Protein AF-A0A087FW79-F1 (afdb_monomer_lite)

Foldseek 3Di:
DPPVPVVVVVVVVVVVVVVVVPPPPDDDDDPPPVVVPPVVVPPPDDDDDDDDDDDDDDDDDDDDDDDDDDDDDDDDDDDDDDDDDPPDDDDPPQPPPPDPPVVLQQAADPLALLVVSVVSLLSSCVVSVLNCQQPDDQDDDDPPDPPPVVVVSNVVSQVSFVVSLVSVLVSYDPVVNVVCVPPRTNNSSNVVSCVPRVVVLVVQLVVLVVVLQPQADEPVDQQLVSLVVNVVSVVSNVSSVDDDDQVVSLLSSLVRDHPVCVVVSVVSVPDPDDDGSVRVSVVSVVVSVVVVVVVVVVVVDDDPDPDDDDDDDDDDDD

Radius of gyration: 40.01 Å; chains: 1; bounding box: 127×72×123 Å

InterPro domains:
  IPR061502 Copia/RE1/RE2-like, N-terminal domain [PF14223] (121-294)

Secondary structure (DSSP, 8-state):
--SSHHHHHHHHHHHHHHHHGGG-------TTTSSSSSSSTTS------------PPPP------PPPP---------PPP----------------S---TTTSPPPB-SSSHHHHHHHHHHHHHHTT-GGGGTSPPPP--TT---HHHHHHHHHHHHHHHHHHHHHHHTB-HHHHHHHTT---HHHHHHHHHHHHHHHHHHHHHHHHHHHHH----TTS-HHHHHHHHHHHHHHHHHTT----HHHHHHHHHHHS-GGGHHHHHHHHH--S---HHHHHHHHHHHHHHHHHHHHHHHT------------------

Organism: Arabis alpina (NCBI:txid50452)

Structure (mmCIF, N/CA/C/O backbone):
data_AF-A0A087FW79-F1
#
_entry.id   AF-A0A087FW79-F1
#
loop_
_atom_site.group_PDB
_atom_site.id
_atom_site.type_symbol
_atom_site.label_atom_id
_atom_site.label_alt_id
_atom_site.label_comp_id
_atom_site.label_asym_id
_atom_site.label_entity_id
_atom_site.label_seq_id
_atom_site.pdbx_PDB_ins_code
_atom_site.Cartn_x
_atom_site.Cartn_y
_atom_site.Cartn_z
_atom_site.occupancy
_atom_site.B_iso_or_equiv
_atom_site.auth_seq_id
_atom_site.auth_comp_id
_atom_site.auth_asym_id
_atom_site.auth_atom_id
_atom_site.pdbx_PDB_model_num
ATOM 1 N N . MET A 1 1 ? -44.478 40.100 4.202 1.00 50.56 1 MET A N 1
ATOM 2 C CA . MET A 1 1 ? -44.894 38.683 4.197 1.00 50.56 1 MET A CA 1
ATOM 3 C C . MET A 1 1 ? -44.243 38.024 2.977 1.00 50.56 1 MET A C 1
ATOM 5 O O . MET A 1 1 ? -44.921 37.375 2.201 1.00 50.56 1 MET A O 1
ATOM 9 N N . ASP A 1 2 ? -42.925 38.220 2.786 1.00 49.94 2 ASP A N 1
ATOM 10 C CA . ASP A 1 2 ? -42.315 38.147 1.437 1.00 49.94 2 ASP A CA 1
ATOM 11 C C . ASP A 1 2 ? -41.018 37.328 1.356 1.00 49.94 2 ASP A C 1
ATOM 13 O O . ASP A 1 2 ? -40.500 37.106 0.270 1.00 49.94 2 ASP A O 1
ATOM 17 N N . ALA A 1 3 ? -40.502 36.802 2.471 1.00 45.53 3 ALA A N 1
ATOM 18 C CA . ALA A 1 3 ? -39.278 35.990 2.455 1.00 45.53 3 ALA A CA 1
ATOM 19 C C . ALA A 1 3 ? -39.534 34.484 2.232 1.00 45.53 3 ALA A C 1
ATOM 21 O O . ALA A 1 3 ? -38.616 33.742 1.898 1.00 45.53 3 ALA A O 1
ATOM 22 N N . GLN A 1 4 ? -40.778 34.015 2.395 1.00 44.38 4 GLN A N 1
ATOM 23 C CA . GLN A 1 4 ? -41.132 32.598 2.225 1.00 44.38 4 GLN A CA 1
ATOM 24 C C . GLN A 1 4 ? -41.556 32.227 0.798 1.00 44.38 4 GLN A C 1
ATOM 26 O O . GLN A 1 4 ? -41.535 31.047 0.463 1.00 44.38 4 GLN A O 1
ATOM 31 N N . ASN A 1 5 ? -41.864 33.201 -0.066 1.00 45.50 5 ASN A N 1
ATOM 32 C CA . ASN A 1 5 ? -42.355 32.922 -1.422 1.00 45.50 5 ASN A CA 1
ATOM 33 C C . ASN A 1 5 ? -41.247 32.869 -2.495 1.00 45.50 5 ASN A C 1
ATOM 35 O O . ASN A 1 5 ? -41.476 32.408 -3.607 1.00 45.50 5 ASN A O 1
ATOM 39 N N . GLN A 1 6 ? -40.022 33.289 -2.163 1.00 46.47 6 GLN A N 1
ATOM 40 C CA . GLN A 1 6 ? -38.873 33.235 -3.080 1.00 46.47 6 GLN A CA 1
ATOM 41 C C . GLN A 1 6 ? -38.120 31.900 -3.036 1.00 46.47 6 GLN A C 1
ATOM 43 O O . GLN A 1 6 ? -37.424 31.551 -3.986 1.00 46.47 6 GLN A O 1
ATOM 48 N N . ASN A 1 7 ? -38.286 31.124 -1.961 1.00 45.28 7 ASN A N 1
ATOM 49 C CA . ASN A 1 7 ? -37.573 29.859 -1.796 1.00 45.28 7 ASN A CA 1
ATOM 50 C C . ASN A 1 7 ? -38.282 28.687 -2.495 1.00 45.28 7 ASN A C 1
ATOM 52 O O . ASN A 1 7 ? -37.622 27.766 -2.954 1.00 45.28 7 ASN A O 1
ATOM 56 N N . VAL A 1 8 ? -39.610 28.743 -2.648 1.00 52.72 8 VAL A N 1
ATOM 57 C CA . VAL A 1 8 ? -40.384 27.700 -3.350 1.00 52.72 8 VAL A CA 1
ATOM 58 C C . VAL A 1 8 ? -40.174 27.790 -4.868 1.00 52.72 8 VAL A C 1
ATOM 60 O O . VAL A 1 8 ? -39.932 26.778 -5.518 1.00 52.72 8 VAL A O 1
ATOM 63 N N . SER A 1 9 ? -40.101 29.008 -5.420 1.00 52.34 9 SER A N 1
ATOM 64 C CA . SER A 1 9 ? -39.842 29.236 -6.852 1.00 52.34 9 SER A CA 1
ATOM 65 C C . SER A 1 9 ? -38.478 28.717 -7.334 1.00 52.34 9 SER A C 1
ATOM 67 O O . SER A 1 9 ? -38.341 28.393 -8.512 1.00 52.34 9 SER A O 1
ATOM 69 N N . ASN A 1 10 ? -37.467 28.643 -6.461 1.00 50.75 10 ASN A N 1
ATOM 70 C CA . ASN A 1 10 ? -36.135 28.147 -6.828 1.00 50.75 10 ASN A CA 1
ATOM 71 C C . ASN A 1 10 ? -36.028 26.617 -6.774 1.00 50.75 10 ASN A C 1
ATOM 73 O O . ASN A 1 10 ? -35.206 26.037 -7.482 1.00 50.75 10 ASN A O 1
ATOM 77 N N . VAL A 1 11 ? -36.859 25.958 -5.964 1.00 53.34 11 VAL A N 1
ATOM 78 C CA . VAL A 1 11 ? -36.855 24.494 -5.840 1.00 53.34 11 VAL A CA 1
ATOM 79 C C . VAL A 1 11 ? -37.571 23.854 -7.034 1.00 53.34 11 VAL A C 1
ATOM 81 O O . VAL A 1 11 ? -37.065 22.876 -7.586 1.00 53.34 11 VAL A O 1
ATOM 84 N N . ASP A 1 12 ? -38.656 24.462 -7.523 1.00 49.12 12 ASP A N 1
ATOM 85 C CA . ASP A 1 12 ? -39.356 23.989 -8.726 1.00 49.12 12 ASP A CA 1
ATOM 86 C C . ASP A 1 12 ? -38.540 24.208 -10.015 1.00 49.12 12 ASP A C 1
ATOM 88 O O . ASP A 1 12 ? -38.535 23.355 -10.907 1.00 49.12 12 ASP A O 1
ATOM 92 N N . ALA A 1 13 ? -37.757 25.292 -10.095 1.00 49.72 13 ALA A N 1
ATOM 93 C CA . ALA A 1 13 ? -36.847 25.535 -11.219 1.00 49.72 13 ALA A CA 1
ATOM 94 C C . ALA A 1 13 ? -35.679 24.525 -11.267 1.00 49.72 13 ALA A C 1
ATOM 96 O O . ALA A 1 13 ? -35.266 24.099 -12.348 1.00 49.72 13 ALA A O 1
ATOM 97 N N . ALA A 1 14 ? -35.174 24.092 -10.106 1.00 46.66 14 ALA A N 1
ATOM 98 C CA . ALA A 1 14 ? -34.117 23.085 -10.020 1.00 46.66 14 ALA A CA 1
ATOM 99 C C . ALA A 1 14 ? -34.626 21.670 -10.356 1.00 46.66 14 ALA A C 1
ATOM 101 O O . ALA A 1 14 ? -33.912 20.893 -10.992 1.00 46.66 14 ALA A O 1
ATOM 102 N N . LEU A 1 15 ? -35.872 21.339 -9.998 1.00 43.53 15 LEU A N 1
ATOM 103 C CA . LEU A 1 15 ? -36.462 20.027 -10.277 1.00 43.53 15 LEU A CA 1
ATOM 104 C C . LEU A 1 15 ? -36.823 19.848 -11.767 1.00 43.53 15 LEU A C 1
ATOM 106 O O . LEU A 1 15 ? -36.659 18.755 -12.318 1.00 43.53 15 LEU A O 1
ATOM 110 N N . ALA A 1 16 ? -37.210 20.931 -12.451 1.00 47.31 16 ALA A N 1
ATOM 111 C CA . ALA A 1 16 ? -37.425 20.935 -13.900 1.00 47.31 16 ALA A CA 1
ATOM 112 C C . ALA A 1 16 ? -36.116 20.746 -14.700 1.00 47.31 16 ALA A C 1
ATOM 114 O O . ALA A 1 16 ? -36.109 20.049 -15.717 1.00 47.31 16 ALA A O 1
ATOM 115 N N . ALA A 1 17 ? -34.989 21.283 -14.214 1.00 45.38 17 ALA A N 1
ATOM 116 C CA . ALA A 1 17 ? -33.677 21.111 -14.848 1.00 45.38 17 ALA A CA 1
ATOM 117 C C . ALA A 1 17 ? -33.131 19.673 -14.722 1.00 45.38 17 ALA A C 1
ATOM 119 O O . ALA A 1 17 ? -32.470 19.177 -15.635 1.00 45.38 17 ALA A O 1
ATOM 120 N N . VAL A 1 18 ? -33.456 18.970 -13.630 1.00 45.72 18 VAL A N 1
ATOM 121 C CA . VAL A 1 18 ? -33.045 17.570 -13.416 1.00 45.72 18 VAL A CA 1
ATOM 122 C C . VAL A 1 18 ? -33.864 16.597 -14.277 1.00 45.72 18 VAL A C 1
ATOM 124 O O . VAL A 1 18 ? -33.306 15.625 -14.784 1.00 45.72 18 VAL A O 1
ATOM 127 N N . SER A 1 19 ? -35.146 16.881 -14.540 1.00 42.84 19 SER A N 1
ATOM 128 C CA . SER A 1 19 ? -35.954 16.070 -15.473 1.00 42.84 19 SER A CA 1
ATOM 129 C C . SER A 1 19 ? -35.572 16.264 -16.945 1.00 42.84 19 SER A C 1
ATOM 131 O O . SER A 1 19 ? -35.690 15.326 -17.730 1.00 42.84 19 SER A O 1
ATOM 133 N N . ALA A 1 20 ? -35.058 17.436 -17.334 1.00 41.00 20 ALA A N 1
ATOM 134 C CA . ALA A 1 20 ? -34.582 17.670 -18.701 1.00 41.00 20 ALA A CA 1
ATOM 135 C C . ALA A 1 20 ? -33.245 16.959 -19.006 1.00 41.00 20 ALA A C 1
ATOM 137 O O . ALA A 1 20 ? -32.984 16.605 -20.155 1.00 41.00 20 ALA A O 1
ATOM 138 N N . ALA A 1 21 ? -32.421 16.686 -17.987 1.00 40.09 21 ALA A N 1
ATOM 139 C CA . ALA A 1 21 ? -31.147 15.976 -18.137 1.00 40.09 21 ALA A CA 1
ATOM 140 C C . ALA A 1 21 ? -31.292 14.441 -18.208 1.00 40.09 21 ALA A C 1
ATOM 142 O O . ALA A 1 21 ? -30.347 13.753 -18.590 1.00 40.09 21 ALA A O 1
ATOM 143 N N . ALA A 1 22 ? -32.466 13.892 -17.875 1.00 37.75 22 ALA A N 1
ATOM 144 C CA . ALA A 1 22 ? -32.702 12.447 -17.831 1.00 37.75 22 ALA A CA 1
ATOM 145 C C . ALA A 1 22 ? -33.106 11.819 -19.184 1.00 37.75 22 ALA A C 1
ATOM 147 O O . ALA A 1 22 ? -33.156 10.597 -19.283 1.00 37.75 22 ALA A O 1
ATOM 148 N N . ASN A 1 23 ? -33.347 12.618 -20.233 1.00 43.47 23 ASN A N 1
ATOM 149 C CA . ASN A 1 23 ? -33.871 12.126 -21.519 1.00 43.47 23 ASN A CA 1
ATOM 150 C C . ASN A 1 23 ? -32.910 12.235 -22.722 1.00 43.47 23 ASN A C 1
ATOM 152 O O . ASN A 1 23 ? -33.340 12.017 -23.852 1.00 43.47 23 ASN A O 1
ATOM 156 N N . VAL A 1 24 ? -31.613 12.508 -22.527 1.00 41.44 24 VAL A N 1
ATOM 157 C CA . VAL A 1 24 ? -30.629 12.588 -23.637 1.00 41.44 24 VAL A CA 1
ATOM 158 C C . VAL A 1 24 ? -29.524 11.534 -23.499 1.00 41.44 24 VAL A C 1
ATOM 160 O O . VAL A 1 24 ? -28.338 11.835 -23.575 1.00 41.44 24 VAL A O 1
ATOM 163 N N . SER A 1 25 ? -29.916 10.272 -23.309 1.00 36.66 25 SER A N 1
ATOM 164 C CA . SER A 1 25 ? -28.976 9.138 -23.329 1.00 36.66 25 SER A CA 1
ATOM 165 C C . SER A 1 25 ? -29.597 7.880 -23.938 1.00 36.66 25 SER A C 1
ATOM 167 O O . SER A 1 25 ? -29.535 6.801 -23.360 1.00 36.66 25 SER A O 1
ATOM 169 N N . THR A 1 26 ? -30.214 7.992 -25.113 1.00 47.03 26 THR A N 1
ATOM 170 C CA . THR A 1 26 ? -30.426 6.826 -25.982 1.00 47.03 26 THR A CA 1
ATOM 171 C C . THR A 1 26 ? -30.032 7.210 -27.398 1.00 47.03 26 THR A C 1
ATOM 173 O O . THR A 1 26 ? -30.695 8.032 -28.012 1.00 47.03 26 THR A O 1
ATOM 176 N N . LEU A 1 27 ? -28.892 6.684 -27.853 1.00 34.81 27 LEU A N 1
ATOM 177 C CA . LEU A 1 27 ? -28.570 6.291 -29.232 1.00 34.81 27 LEU A CA 1
ATOM 178 C C . LEU A 1 27 ? -27.107 5.815 -29.239 1.00 34.81 27 LEU A C 1
ATOM 180 O O . LEU A 1 27 ? -26.167 6.583 -29.428 1.00 34.81 27 LEU A O 1
ATOM 184 N N . ASN A 1 28 ? -26.933 4.523 -28.959 1.00 37.69 28 ASN A N 1
ATOM 185 C CA . ASN A 1 28 ? -25.682 3.796 -29.142 1.00 37.69 28 ASN A CA 1
ATOM 186 C C . ASN A 1 28 ? -25.637 3.321 -30.603 1.00 37.69 28 ASN A C 1
ATOM 188 O O . ASN A 1 28 ? -26.323 2.371 -30.968 1.00 37.69 28 ASN A O 1
ATOM 192 N N . THR A 1 29 ? -24.839 3.976 -31.439 1.00 43.44 29 THR A N 1
ATOM 193 C CA . THR A 1 29 ? -24.441 3.474 -32.763 1.00 43.44 29 THR A CA 1
ATOM 194 C C . THR A 1 29 ? -22.926 3.504 -32.828 1.00 43.44 29 THR A C 1
ATOM 196 O O . THR A 1 29 ? -22.371 4.478 -33.315 1.00 43.44 29 THR A O 1
ATOM 199 N N . ASN A 1 30 ? -22.261 2.492 -32.263 1.00 41.31 30 ASN A N 1
ATOM 200 C CA . ASN A 1 30 ? -20.821 2.252 -32.459 1.00 41.31 30 ASN A CA 1
ATOM 201 C C . ASN A 1 30 ? -20.395 0.777 -32.275 1.00 41.31 30 ASN A C 1
ATOM 203 O O . ASN A 1 30 ? -19.215 0.470 -32.423 1.00 41.31 30 ASN A O 1
ATOM 207 N N . ASP A 1 31 ? -21.322 -0.154 -32.012 1.00 40.31 31 ASP A N 1
ATOM 208 C CA . ASP A 1 31 ? -20.971 -1.556 -31.722 1.00 40.31 31 ASP A CA 1
ATOM 209 C C . ASP A 1 31 ? -20.743 -2.446 -32.965 1.00 40.31 31 ASP A C 1
ATOM 211 O O . ASP A 1 31 ? -20.211 -3.548 -32.829 1.00 40.31 31 ASP A O 1
ATOM 215 N N . ASP A 1 32 ? -21.032 -1.971 -34.183 1.00 37.19 32 ASP A N 1
ATOM 216 C CA . ASP A 1 32 ? -20.880 -2.784 -35.407 1.00 37.19 32 ASP A CA 1
ATOM 217 C C . ASP A 1 32 ? -19.568 -2.562 -36.185 1.00 37.19 32 ASP A C 1
ATOM 219 O O . ASP A 1 32 ? -19.236 -3.353 -37.064 1.00 37.19 32 ASP A O 1
ATOM 223 N N . VAL A 1 33 ? -18.751 -1.558 -35.840 1.00 42.22 33 VAL A N 1
ATOM 224 C CA . VAL A 1 33 ? -17.466 -1.316 -36.540 1.00 42.22 33 VAL A CA 1
ATOM 225 C C . VAL A 1 33 ? -16.298 -2.069 -35.885 1.00 42.22 33 VAL A C 1
ATOM 227 O O . VAL A 1 33 ? -15.352 -2.465 -36.561 1.00 42.22 33 VAL A O 1
ATOM 230 N N . ILE A 1 34 ? -16.377 -2.370 -34.584 1.00 40.31 34 ILE A N 1
ATOM 231 C CA . ILE A 1 34 ? -15.280 -3.034 -33.851 1.00 40.31 34 ILE A CA 1
ATOM 232 C C . ILE A 1 34 ? -15.304 -4.564 -34.013 1.00 40.31 34 ILE A C 1
ATOM 234 O O . ILE A 1 34 ? -14.259 -5.211 -33.944 1.00 40.31 34 ILE A O 1
ATOM 238 N N . ARG A 1 35 ? -16.460 -5.163 -34.330 1.00 39.62 35 ARG A N 1
ATOM 239 C CA . ARG A 1 35 ? -16.555 -6.610 -34.600 1.00 39.62 35 ARG A CA 1
ATOM 240 C C . ARG A 1 35 ? -16.038 -7.035 -35.977 1.00 39.62 35 ARG A C 1
ATOM 242 O O . ARG A 1 35 ? -15.763 -8.217 -36.157 1.00 39.62 35 ARG A O 1
ATOM 249 N N . SER A 1 36 ? -15.834 -6.103 -36.910 1.00 40.09 36 SER A N 1
ATOM 250 C CA . SER A 1 36 ? -15.302 -6.421 -38.245 1.00 40.09 36 SER A CA 1
ATOM 251 C C . SER A 1 36 ? -13.768 -6.478 -38.305 1.00 40.09 36 SER A C 1
ATOM 253 O O . SER A 1 36 ? -13.233 -7.107 -39.210 1.00 40.09 36 SER A O 1
ATOM 255 N N . GLY A 1 37 ? -13.045 -5.853 -37.367 1.00 38.84 37 GLY A N 1
ATOM 256 C CA . GLY A 1 37 ? -11.578 -5.732 -37.436 1.00 38.84 37 GLY A CA 1
ATOM 257 C C . GLY A 1 37 ? -10.783 -6.862 -36.772 1.00 38.84 37 GLY A C 1
ATOM 258 O O . GLY A 1 37 ? -9.592 -7.003 -37.023 1.00 38.84 37 GLY A O 1
ATOM 259 N N . LEU A 1 38 ? -11.415 -7.678 -35.924 1.00 36.72 38 LEU A N 1
ATOM 260 C CA . LEU A 1 38 ? -10.719 -8.726 -35.162 1.00 36.72 38 LEU A CA 1
ATOM 261 C C . LEU A 1 38 ? -10.694 -10.094 -35.860 1.00 36.72 38 LEU A C 1
ATOM 263 O O . LEU A 1 38 ? -9.912 -10.952 -35.462 1.00 36.72 38 LEU A O 1
ATOM 267 N N . ASN A 1 39 ? -11.492 -10.290 -36.916 1.00 35.88 39 ASN A N 1
ATOM 268 C CA . ASN A 1 39 ? -11.542 -11.559 -37.650 1.00 35.88 39 ASN A CA 1
ATOM 269 C C . ASN A 1 39 ? -10.595 -11.633 -38.861 1.00 35.88 39 ASN A C 1
ATOM 271 O O . ASN A 1 39 ? -10.380 -12.731 -39.364 1.00 35.88 39 ASN A O 1
ATOM 275 N N . GLU A 1 40 ? -9.981 -10.529 -39.303 1.00 40.28 40 GLU A N 1
ATOM 276 C CA . GLU A 1 40 ? -9.002 -10.569 -40.409 1.00 40.28 40 GLU A CA 1
ATOM 277 C C . GLU A 1 40 ? -7.550 -10.775 -39.959 1.00 40.28 40 GLU A C 1
ATOM 279 O O . GLU A 1 40 ? -6.699 -11.126 -40.768 1.00 40.28 40 GLU A O 1
ATOM 284 N N . MET A 1 41 ? -7.240 -10.648 -38.666 1.00 35.62 41 MET A N 1
ATOM 285 C CA . MET A 1 41 ? -5.856 -10.761 -38.184 1.00 35.62 41 MET A CA 1
ATOM 286 C C . MET A 1 41 ? -5.463 -12.183 -37.735 1.00 35.62 41 MET A C 1
ATOM 288 O O . MET A 1 41 ? -4.407 -12.366 -37.132 1.00 35.62 41 MET A O 1
ATOM 292 N N . LEU A 1 42 ? -6.309 -13.188 -38.007 1.00 38.25 42 LEU A N 1
ATOM 293 C CA . LEU A 1 42 ? -6.119 -14.578 -37.562 1.00 38.25 42 LEU A CA 1
ATOM 294 C C . LEU A 1 42 ? -5.830 -15.577 -38.703 1.00 38.25 42 LEU A C 1
ATOM 296 O O . LEU A 1 42 ? -5.802 -16.777 -38.446 1.00 38.25 42 LEU A O 1
ATOM 300 N N . VAL A 1 43 ? -5.603 -15.132 -39.947 1.00 39.84 43 VAL A N 1
ATOM 301 C CA . VAL A 1 43 ? -5.452 -16.064 -41.090 1.00 39.84 43 VAL A CA 1
ATOM 302 C C . VAL A 1 43 ? -4.022 -16.208 -41.640 1.00 39.84 43 VAL A C 1
ATOM 304 O O . VAL A 1 43 ? -3.719 -17.261 -42.189 1.00 39.84 43 VAL A O 1
ATOM 307 N N . ASP A 1 44 ? -3.082 -15.291 -41.391 1.00 33.38 44 ASP A N 1
ATOM 308 C CA . ASP A 1 44 ? -1.755 -15.356 -42.040 1.00 33.38 44 ASP A CA 1
ATOM 309 C C . ASP A 1 44 ? -0.583 -15.695 -41.106 1.00 33.38 44 ASP A C 1
ATOM 311 O O . ASP A 1 44 ? 0.367 -14.930 -40.945 1.00 33.38 44 ASP A O 1
ATOM 315 N N . MET A 1 45 ? -0.586 -16.900 -40.531 1.00 35.28 45 MET A N 1
ATOM 316 C CA . MET A 1 45 ? 0.680 -17.506 -40.096 1.00 35.28 45 MET A CA 1
ATOM 317 C C . MET A 1 45 ? 0.672 -19.023 -40.293 1.00 35.28 45 MET A C 1
ATOM 319 O O . MET A 1 45 ? 0.505 -19.819 -39.370 1.00 35.28 45 MET A O 1
ATOM 323 N N . GLN A 1 46 ? 0.831 -19.419 -41.556 1.00 34.50 46 GLN A N 1
ATOM 324 C CA . GLN A 1 46 ? 1.107 -20.792 -41.959 1.00 34.50 46 GLN A CA 1
ATOM 325 C C . GLN A 1 46 ? 2.514 -21.238 -41.537 1.00 34.50 46 GLN A C 1
ATOM 327 O O . GLN A 1 46 ? 3.493 -20.497 -41.603 1.00 34.50 46 GLN A O 1
ATOM 332 N N . PHE A 1 47 ? 2.570 -22.499 -41.112 1.00 38.94 47 PHE A N 1
ATOM 333 C CA . PHE A 1 47 ? 3.733 -23.248 -40.657 1.00 38.94 47 PHE A CA 1
ATOM 334 C C . PHE A 1 47 ? 4.846 -23.327 -41.714 1.00 38.94 47 PHE A C 1
ATOM 336 O O . PHE A 1 47 ? 4.632 -23.835 -42.812 1.00 38.94 47 PHE A O 1
ATOM 343 N N . GLY A 1 48 ? 6.061 -22.926 -41.332 1.00 29.06 48 GLY A N 1
ATOM 344 C CA . GLY A 1 48 ? 7.301 -23.213 -42.053 1.00 29.06 48 GLY A CA 1
ATOM 345 C C . GLY A 1 48 ? 8.276 -23.974 -41.155 1.00 29.06 48 GLY A C 1
ATOM 346 O O . GLY A 1 48 ? 8.903 -23.395 -40.274 1.00 29.06 48 GLY A O 1
ATOM 347 N N . SER A 1 49 ? 8.378 -25.286 -41.356 1.00 41.50 49 SER A N 1
ATOM 348 C CA . SER A 1 49 ? 9.366 -26.167 -40.722 1.00 41.50 49 SER A CA 1
ATOM 349 C C . SER A 1 49 ? 10.758 -25.977 -41.332 1.00 41.50 49 SER A C 1
ATOM 351 O O . SER A 1 49 ? 10.853 -25.886 -42.555 1.00 41.50 49 SER A O 1
ATOM 353 N N . SER A 1 50 ? 11.835 -26.011 -40.527 1.00 29.62 50 SER A N 1
ATOM 354 C CA . SER A 1 50 ? 13.201 -26.398 -40.961 1.00 29.62 50 SER A CA 1
ATOM 355 C C . SER A 1 50 ? 14.218 -26.487 -39.794 1.00 29.62 50 SER A C 1
ATOM 357 O O . SER A 1 50 ? 13.902 -26.028 -38.700 1.00 29.62 50 SER A O 1
ATOM 359 N N . PRO A 1 51 ? 15.379 -27.163 -39.968 1.00 32.88 51 PRO A N 1
ATOM 360 C CA . PRO A 1 51 ? 15.732 -28.354 -39.182 1.00 32.88 51 PRO A CA 1
ATOM 361 C C . PRO A 1 51 ? 16.810 -28.163 -38.097 1.00 32.88 51 PRO A C 1
ATOM 363 O O . PRO A 1 51 ? 17.555 -27.187 -38.066 1.00 32.88 51 PRO A O 1
ATOM 366 N N . SER A 1 52 ? 16.910 -29.172 -37.225 1.00 32.34 52 SER A N 1
ATOM 367 C CA . SER A 1 52 ? 17.916 -29.330 -36.171 1.00 32.34 52 SER A CA 1
ATOM 368 C C . SER A 1 52 ? 19.328 -29.574 -36.719 1.00 32.34 52 SER A C 1
ATOM 370 O O . SER A 1 52 ? 19.529 -30.456 -37.551 1.00 32.34 52 SER A O 1
ATOM 372 N N . VAL A 1 53 ? 20.322 -28.877 -36.160 1.00 27.47 53 VAL A N 1
ATOM 373 C CA . VAL A 1 53 ? 21.742 -29.251 -36.251 1.00 27.47 53 VAL A CA 1
ATOM 374 C C . VAL A 1 53 ? 22.260 -29.492 -34.836 1.00 27.47 53 VAL A C 1
ATOM 376 O O . VAL A 1 53 ? 22.223 -28.605 -33.987 1.00 27.47 53 VAL A O 1
ATOM 379 N N . VAL A 1 54 ? 22.714 -30.719 -34.583 1.00 31.30 54 VAL A N 1
ATOM 380 C CA . VAL A 1 54 ? 23.350 -31.150 -33.334 1.00 31.30 54 VAL A CA 1
ATOM 381 C C . VAL A 1 54 ? 24.862 -31.036 -33.519 1.00 31.30 54 VAL A C 1
ATOM 383 O O . VAL A 1 54 ? 25.405 -31.633 -34.445 1.00 31.30 54 VAL A O 1
ATOM 386 N N . VAL A 1 55 ? 25.551 -30.304 -32.641 1.00 27.30 55 VAL A N 1
ATOM 387 C CA . VAL A 1 55 ? 27.020 -30.319 -32.554 1.00 27.30 55 VAL A CA 1
ATOM 388 C C . VAL A 1 55 ? 27.414 -30.869 -31.187 1.00 27.30 55 VAL A C 1
ATOM 390 O O . VAL A 1 55 ? 27.039 -30.325 -30.150 1.00 27.30 55 VAL A O 1
ATOM 393 N N . ALA A 1 56 ? 28.137 -31.988 -31.207 1.00 27.19 56 ALA A N 1
ATOM 394 C CA . ALA A 1 56 ? 28.655 -32.681 -30.037 1.00 27.19 56 ALA A CA 1
ATOM 395 C C . ALA A 1 56 ? 29.916 -31.994 -29.484 1.00 27.19 56 ALA A C 1
ATOM 397 O O . ALA A 1 56 ? 30.776 -31.540 -30.238 1.00 27.19 56 ALA A O 1
ATOM 398 N N . ILE A 1 57 ? 30.035 -31.971 -28.157 1.00 29.55 57 ILE A N 1
ATOM 399 C CA . ILE A 1 57 ? 31.191 -31.471 -27.402 1.00 29.55 57 ILE A CA 1
ATOM 400 C C . ILE A 1 57 ? 32.022 -32.684 -26.954 1.00 29.55 57 ILE A C 1
ATOM 402 O O . ILE A 1 57 ? 31.436 -33.591 -26.358 1.00 29.55 57 ILE A O 1
ATOM 406 N N . PRO A 1 58 ? 33.356 -32.718 -27.131 1.00 30.17 58 PRO A N 1
ATOM 407 C CA . PRO A 1 58 ? 34.199 -33.636 -26.382 1.00 30.17 58 PRO A CA 1
ATOM 408 C C . PRO A 1 58 ? 34.855 -32.930 -25.188 1.00 30.17 58 PRO A C 1
ATOM 410 O O . PRO A 1 58 ? 35.525 -31.906 -25.310 1.00 30.17 58 PRO A O 1
ATOM 413 N N . THR A 1 59 ? 34.650 -33.515 -24.013 1.00 38.19 59 THR A N 1
ATOM 414 C CA . THR A 1 59 ? 35.287 -33.176 -22.739 1.00 38.19 59 THR A CA 1
ATOM 415 C C . THR A 1 59 ? 36.703 -33.762 -22.693 1.00 38.19 59 THR A C 1
ATOM 417 O O . THR A 1 59 ? 36.898 -34.925 -23.043 1.00 38.19 59 THR A O 1
ATOM 420 N N . SER A 1 60 ? 37.703 -33.008 -22.232 1.00 32.84 60 SER A N 1
ATOM 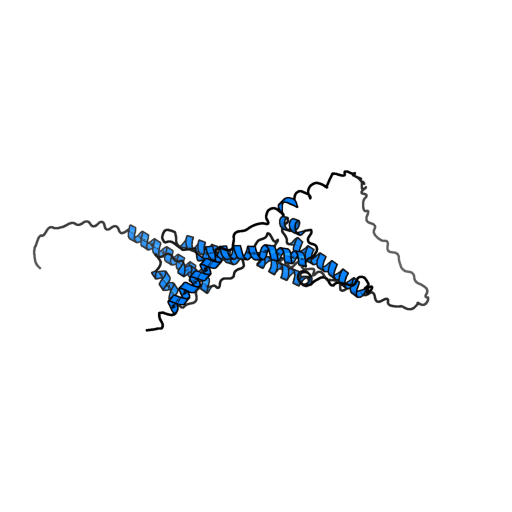421 C CA . SER A 1 60 ? 39.001 -33.555 -21.804 1.00 32.84 60 SER A CA 1
ATOM 422 C C . SER A 1 60 ? 39.652 -32.665 -20.746 1.00 32.84 60 SER A C 1
ATOM 424 O O . SER A 1 60 ? 39.498 -31.447 -20.763 1.00 32.84 60 SER A O 1
ATOM 426 N N . GLY A 1 61 ? 40.277 -33.330 -19.771 1.00 32.19 61 GLY A N 1
ATOM 427 C CA . GLY A 1 61 ? 40.550 -32.847 -18.419 1.00 32.19 61 GLY A CA 1
ATOM 428 C C . GLY A 1 61 ? 41.654 -31.801 -18.257 1.00 32.19 61 GLY A C 1
ATOM 429 O O . GLY A 1 61 ? 42.521 -31.617 -19.105 1.00 32.19 61 GLY A O 1
ATOM 430 N N . VAL A 1 62 ? 41.610 -31.139 -17.100 1.00 30.89 62 VAL A N 1
ATOM 431 C CA . VAL A 1 62 ? 42.580 -30.137 -16.653 1.00 30.89 62 VAL A CA 1
ATOM 432 C C . VAL A 1 62 ? 43.626 -30.810 -15.763 1.00 30.89 62 VAL A C 1
ATOM 434 O O . VAL A 1 62 ? 43.324 -31.233 -14.649 1.00 30.89 62 VAL A O 1
ATOM 437 N N . THR A 1 63 ? 44.866 -30.883 -16.243 1.00 31.44 63 THR A N 1
ATOM 438 C CA . THR A 1 63 ? 46.066 -31.130 -15.427 1.00 31.44 63 THR A CA 1
ATOM 439 C C . THR A 1 63 ? 46.671 -29.799 -14.982 1.00 31.44 63 THR A C 1
ATOM 441 O O . THR A 1 63 ? 46.935 -28.922 -15.801 1.00 31.44 63 THR A O 1
ATOM 444 N N . MET A 1 64 ? 46.893 -29.663 -13.674 1.00 30.55 64 MET A N 1
ATOM 445 C CA . MET A 1 64 ? 47.534 -28.517 -13.022 1.00 30.55 64 MET A CA 1
ATOM 446 C C . MET A 1 64 ? 49.029 -28.458 -13.374 1.00 30.55 64 MET A C 1
ATOM 448 O O . MET A 1 64 ? 49.750 -29.420 -13.120 1.00 30.55 64 MET A O 1
ATOM 452 N N . TYR A 1 65 ? 49.505 -27.327 -13.902 1.00 30.02 65 TYR A N 1
ATOM 453 C CA . TYR A 1 65 ? 50.935 -27.039 -14.063 1.00 30.02 65 TYR A CA 1
ATOM 454 C C . TYR A 1 65 ? 51.374 -25.974 -13.049 1.00 30.02 65 TYR A C 1
ATOM 456 O O . TYR A 1 65 ? 50.797 -24.890 -12.987 1.00 30.02 65 TYR A O 1
ATOM 464 N N . ALA A 1 66 ? 52.404 -26.291 -12.261 1.00 31.69 66 ALA A N 1
ATOM 465 C CA . ALA A 1 66 ? 53.146 -25.338 -11.438 1.00 31.69 66 ALA A CA 1
ATOM 466 C C . ALA A 1 66 ? 54.201 -24.598 -12.294 1.00 31.69 66 ALA A C 1
ATOM 468 O O . ALA A 1 66 ? 54.730 -25.194 -13.237 1.00 31.69 66 ALA A O 1
ATOM 469 N N . PRO A 1 67 ? 54.542 -23.331 -11.991 1.00 35.59 67 PRO A N 1
ATOM 470 C CA . PRO A 1 67 ? 55.545 -22.587 -12.752 1.00 35.59 67 PRO A CA 1
ATOM 471 C C . PRO A 1 67 ? 56.974 -22.883 -12.251 1.00 35.59 67 PRO A C 1
ATOM 473 O O . PRO A 1 67 ? 57.160 -23.079 -11.047 1.00 35.59 67 PRO A O 1
ATOM 476 N N . PRO A 1 68 ? 58.007 -22.872 -13.117 1.00 34.94 68 PRO A N 1
ATOM 477 C CA . PRO A 1 68 ? 59.390 -22.954 -12.666 1.00 34.94 68 PRO A CA 1
ATOM 478 C C . PRO A 1 68 ? 59.970 -21.562 -12.366 1.00 34.94 68 PRO A C 1
ATOM 480 O O . PRO A 1 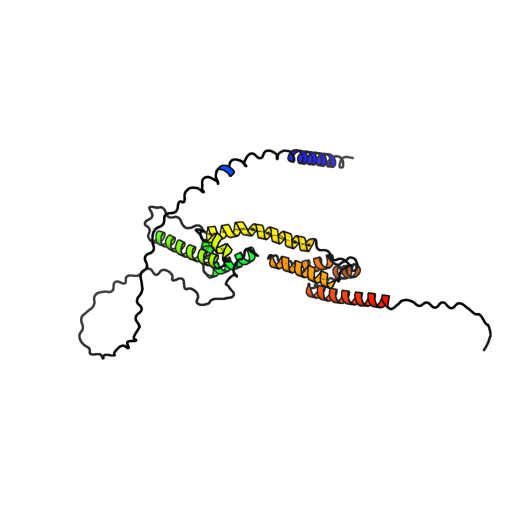68 ? 59.817 -20.619 -13.142 1.00 34.94 68 PRO A O 1
ATOM 483 N N . SER A 1 69 ? 60.690 -21.462 -11.249 1.00 33.16 69 SER A N 1
ATOM 484 C CA . SER A 1 69 ? 61.584 -20.349 -10.915 1.00 33.16 69 SER A CA 1
ATOM 485 C C . SER A 1 69 ? 62.876 -20.440 -11.731 1.00 33.16 69 SER A C 1
ATOM 487 O O . SER A 1 69 ? 63.516 -21.491 -11.732 1.00 33.16 69 SER A O 1
ATOM 489 N N . VAL A 1 70 ? 63.312 -19.342 -12.358 1.00 31.00 70 VAL A N 1
ATOM 490 C CA . VAL A 1 70 ? 64.674 -19.210 -12.910 1.00 31.00 70 VAL A CA 1
ATOM 491 C C . VAL A 1 70 ? 65.268 -17.856 -12.520 1.00 31.00 70 VAL A C 1
ATOM 493 O O . VAL A 1 70 ? 64.595 -16.828 -12.542 1.00 31.00 70 VAL A O 1
ATOM 496 N N . ALA A 1 71 ? 66.532 -17.915 -12.101 1.00 29.66 71 ALA A N 1
ATOM 497 C CA . ALA A 1 71 ? 67.324 -16.860 -11.489 1.00 29.66 71 ALA A CA 1
ATOM 498 C C . ALA A 1 71 ? 67.840 -15.787 -12.468 1.00 29.66 71 ALA A C 1
ATOM 500 O O . ALA A 1 71 ? 67.940 -15.982 -13.677 1.00 29.66 71 ALA A O 1
ATOM 501 N N . VAL A 1 72 ? 68.188 -14.650 -11.867 1.00 30.55 72 VAL A N 1
ATOM 502 C CA . VAL A 1 72 ? 68.639 -13.376 -12.442 1.00 30.55 72 VAL A CA 1
ATOM 503 C C . VAL A 1 72 ? 70.092 -13.439 -12.928 1.00 30.55 72 VAL A C 1
ATOM 505 O O . VAL A 1 72 ? 70.946 -13.903 -12.182 1.00 30.55 72 VAL A O 1
ATOM 508 N N . HIS A 1 73 ? 70.397 -12.841 -14.085 1.00 30.38 73 HIS A N 1
ATOM 509 C CA . HIS A 1 73 ? 71.717 -12.270 -14.388 1.00 30.38 73 HIS A CA 1
ATOM 510 C C . HIS A 1 73 ? 71.565 -10.988 -15.225 1.00 30.38 73 HIS A C 1
ATOM 512 O O . HIS A 1 73 ? 70.792 -10.934 -16.178 1.00 30.38 73 HIS A O 1
ATOM 518 N N . ALA A 1 74 ? 72.287 -9.942 -14.820 1.00 31.27 74 ALA A N 1
ATOM 519 C CA . ALA A 1 74 ? 72.273 -8.596 -15.388 1.00 31.27 74 ALA A CA 1
ATOM 520 C C . ALA A 1 74 ? 73.276 -8.436 -16.545 1.00 31.27 74 ALA A C 1
ATOM 522 O O . ALA A 1 74 ? 74.362 -9.006 -16.476 1.00 31.27 74 ALA A O 1
ATOM 523 N N . THR A 1 75 ? 72.975 -7.590 -17.542 1.00 29.70 75 THR A N 1
ATOM 524 C CA . THR A 1 75 ? 73.733 -6.354 -17.872 1.00 29.70 75 THR A CA 1
ATOM 525 C C . THR A 1 75 ? 73.292 -5.694 -19.191 1.00 29.70 75 THR A C 1
ATOM 527 O O . THR A 1 75 ? 72.951 -6.354 -20.165 1.00 29.70 75 THR A O 1
ATOM 530 N N . SER A 1 76 ? 73.452 -4.366 -19.191 1.00 29.88 76 SER A N 1
ATOM 531 C CA . SER A 1 76 ? 73.643 -3.431 -20.312 1.00 29.88 76 SER A CA 1
ATOM 532 C C . SER A 1 76 ? 72.458 -2.563 -20.753 1.00 29.88 76 SER A C 1
ATOM 534 O O . SER A 1 76 ? 71.339 -3.013 -20.973 1.00 29.88 76 SER A O 1
ATOM 536 N N . ALA A 1 77 ? 72.763 -1.268 -20.831 1.00 32.34 77 ALA A N 1
ATOM 537 C CA . ALA A 1 77 ? 71.873 -0.120 -20.902 1.00 32.34 77 ALA A CA 1
ATOM 538 C C . ALA A 1 77 ? 71.772 0.446 -22.326 1.00 32.34 77 ALA A C 1
ATOM 540 O O . ALA A 1 77 ? 72.781 0.509 -23.021 1.00 32.34 77 ALA A O 1
ATOM 541 N N . MET A 1 78 ? 70.594 0.958 -22.708 1.00 32.81 78 MET A N 1
ATOM 542 C CA . MET A 1 78 ? 70.424 2.029 -23.704 1.00 32.81 78 MET A CA 1
ATOM 543 C C . MET A 1 78 ? 69.080 2.768 -23.488 1.00 32.81 78 MET A C 1
ATOM 545 O O . MET A 1 78 ? 68.151 2.238 -22.888 1.00 32.81 78 MET A O 1
ATOM 549 N N . VAL A 1 79 ? 69.056 4.033 -23.909 1.00 37.78 79 VAL A N 1
ATOM 550 C CA . VAL A 1 79 ? 68.281 5.215 -23.446 1.00 37.78 79 VAL A CA 1
ATOM 551 C C . VAL A 1 79 ? 66.837 5.283 -24.032 1.00 37.78 79 VAL A C 1
ATOM 553 O O . VAL A 1 79 ? 66.620 4.697 -25.091 1.00 37.78 79 VAL A O 1
ATOM 556 N N . PRO A 1 80 ? 65.835 5.957 -23.401 1.00 39.47 80 PRO A N 1
ATOM 557 C CA . PRO A 1 80 ? 64.405 5.767 -23.707 1.00 39.47 80 PRO A CA 1
ATOM 558 C C . PRO A 1 80 ? 63.836 6.771 -24.731 1.00 39.47 80 PRO A C 1
ATOM 560 O O . PRO A 1 80 ? 64.363 7.880 -24.838 1.00 39.47 80 PRO A O 1
ATOM 563 N N . PRO A 1 81 ? 62.698 6.477 -25.399 1.00 37.16 81 PRO A N 1
ATOM 564 C CA . PRO A 1 81 ? 61.861 7.506 -25.997 1.00 37.16 81 PRO A CA 1
ATOM 565 C C . PRO A 1 81 ? 60.665 7.878 -25.101 1.00 37.16 81 PRO A C 1
ATOM 567 O O . PRO A 1 81 ? 60.050 7.058 -24.423 1.00 37.16 81 PRO A O 1
ATOM 570 N N . THR A 1 82 ? 60.384 9.174 -25.133 1.00 34.53 82 THR A N 1
ATOM 571 C CA . THR A 1 82 ? 59.374 9.984 -24.451 1.00 34.53 82 THR A CA 1
ATOM 572 C C . THR A 1 82 ? 57.984 9.355 -24.297 1.00 34.53 82 THR A C 1
ATOM 574 O O . THR A 1 82 ? 57.358 8.922 -25.260 1.00 34.53 82 THR A O 1
ATOM 577 N N . VAL A 1 83 ? 57.461 9.424 -23.069 1.00 38.12 83 VAL A N 1
ATOM 578 C CA . VAL A 1 83 ? 56.069 9.130 -22.706 1.00 38.12 83 VAL A CA 1
ATOM 579 C C . VAL A 1 83 ? 55.153 10.225 -23.268 1.00 38.12 83 VAL A C 1
ATOM 581 O O . VAL A 1 83 ? 55.247 11.377 -22.850 1.00 38.12 83 VAL A O 1
ATOM 584 N N . GLN A 1 84 ? 54.233 9.876 -24.170 1.00 34.47 84 GLN A N 1
ATOM 585 C CA . GLN A 1 84 ? 52.986 10.628 -24.338 1.00 34.47 84 GLN A CA 1
ATOM 586 C C . GLN A 1 84 ? 51.870 9.846 -23.649 1.00 34.47 84 GLN A C 1
ATOM 588 O O . GLN A 1 84 ? 51.455 8.780 -24.100 1.00 34.47 84 GLN A O 1
ATOM 593 N N . SER A 1 85 ? 51.418 10.365 -22.513 1.00 36.03 85 SER A N 1
ATOM 594 C CA . SER A 1 85 ? 50.296 9.839 -21.747 1.00 36.03 85 SER A CA 1
ATOM 595 C C . SER A 1 85 ? 49.009 10.030 -22.553 1.00 36.03 85 SER A C 1
ATOM 597 O O . SER A 1 85 ? 48.454 11.125 -22.611 1.00 36.03 85 SER A O 1
ATOM 599 N N . VAL A 1 86 ? 48.519 8.960 -23.177 1.00 34.53 86 VAL A N 1
ATOM 600 C CA . VAL A 1 86 ? 47.141 8.910 -23.675 1.00 34.53 86 VAL A CA 1
ATOM 601 C C . VAL A 1 86 ? 46.233 8.835 -22.452 1.00 34.53 86 VAL A C 1
ATOM 603 O O . VAL A 1 86 ? 46.178 7.817 -21.766 1.00 34.53 86 VAL A O 1
ATOM 606 N N . VAL A 1 87 ? 45.549 9.935 -22.141 1.00 38.59 87 VAL A N 1
ATOM 607 C CA . VAL A 1 87 ? 44.530 9.958 -21.089 1.00 38.59 87 VAL A CA 1
ATOM 608 C C . VAL A 1 87 ? 43.272 9.307 -21.662 1.00 38.59 87 VAL A C 1
ATOM 610 O O . VAL A 1 87 ? 42.506 9.937 -22.387 1.00 38.59 87 VAL A O 1
ATOM 613 N N . THR A 1 88 ? 43.073 8.022 -21.380 1.00 34.16 88 THR A N 1
ATOM 614 C CA . THR A 1 88 ? 41.794 7.340 -21.619 1.00 34.16 88 THR A CA 1
ATOM 615 C C . THR A 1 88 ? 40.688 8.031 -20.817 1.00 34.16 88 THR A C 1
ATOM 617 O O . THR A 1 88 ? 40.870 8.220 -19.611 1.00 34.16 88 THR A O 1
ATOM 620 N N . PRO A 1 89 ? 39.539 8.394 -21.422 1.00 38.22 89 PRO A N 1
ATOM 621 C CA . PRO A 1 89 ? 38.407 8.903 -20.662 1.00 38.22 89 PRO A CA 1
ATOM 622 C C . PRO A 1 89 ? 37.890 7.794 -19.739 1.00 38.22 89 PRO A C 1
ATOM 624 O O . PRO A 1 89 ? 37.410 6.757 -20.196 1.00 38.22 89 PRO A O 1
ATOM 627 N N . SER A 1 90 ? 38.020 7.998 -18.429 1.00 41.31 90 SER A N 1
ATOM 628 C CA . SER A 1 90 ? 37.413 7.135 -17.425 1.00 41.31 90 SER A CA 1
ATOM 629 C C . SER A 1 90 ? 35.914 7.415 -17.378 1.00 41.31 90 SER A C 1
ATOM 631 O O . SER A 1 90 ? 35.462 8.484 -16.967 1.00 41.31 90 SER A O 1
ATOM 633 N N . TYR A 1 91 ? 35.120 6.443 -17.813 1.00 41.31 91 TYR A N 1
ATOM 634 C CA . TYR A 1 91 ? 33.700 6.428 -17.491 1.00 41.31 91 TYR A CA 1
ATOM 635 C C . TYR A 1 91 ? 33.555 6.177 -15.985 1.00 41.31 91 TYR A C 1
ATOM 637 O O . TYR A 1 91 ? 34.305 5.360 -15.440 1.00 41.31 91 TYR A O 1
ATOM 645 N N . PRO A 1 92 ? 32.636 6.861 -15.283 1.00 41.38 92 PRO A N 1
ATOM 646 C CA . PRO A 1 92 ? 32.395 6.576 -13.880 1.00 41.38 92 PRO A CA 1
ATOM 647 C C . PRO A 1 92 ? 31.911 5.130 -13.753 1.00 41.38 92 PRO A C 1
ATOM 649 O O . PRO A 1 92 ? 30.813 4.784 -14.185 1.00 41.38 92 PRO A O 1
ATOM 652 N N . THR A 1 93 ? 32.750 4.274 -13.172 1.00 46.16 93 THR A N 1
ATOM 653 C CA . THR A 1 93 ? 32.365 2.920 -12.788 1.00 46.16 93 THR A CA 1
ATOM 654 C C . THR A 1 93 ? 31.243 3.027 -11.767 1.00 46.16 93 THR A C 1
ATOM 656 O O . THR A 1 93 ? 31.456 3.525 -10.659 1.00 46.16 93 THR A O 1
ATOM 659 N N . VAL A 1 94 ? 30.052 2.549 -12.126 1.00 47.41 94 VAL A N 1
ATOM 660 C CA . VAL A 1 94 ? 28.982 2.304 -11.159 1.00 47.41 94 VAL A CA 1
ATOM 661 C C . VAL A 1 94 ? 29.481 1.199 -10.235 1.00 47.41 94 VAL A C 1
ATOM 663 O O . VAL A 1 94 ? 29.500 0.022 -10.590 1.00 47.41 94 VAL A O 1
ATOM 666 N N . GLN A 1 95 ? 29.968 1.596 -9.063 1.00 43.31 95 GLN A N 1
ATOM 667 C CA . GLN A 1 95 ? 30.266 0.674 -7.979 1.00 43.31 95 GLN A CA 1
ATOM 668 C C . GLN A 1 95 ? 28.934 0.074 -7.537 1.00 43.31 95 GLN A C 1
ATOM 670 O O . GLN A 1 95 ? 28.108 0.771 -6.951 1.00 43.31 95 GLN A O 1
ATOM 675 N N . ILE A 1 96 ? 28.710 -1.203 -7.844 1.00 41.06 96 ILE A N 1
ATOM 676 C CA . ILE A 1 96 ? 27.628 -1.967 -7.227 1.00 41.06 96 ILE A CA 1
ATOM 677 C C . ILE A 1 96 ? 27.999 -2.066 -5.744 1.00 41.06 96 ILE A C 1
ATOM 679 O O . ILE A 1 96 ? 29.050 -2.637 -5.438 1.00 41.06 96 ILE A O 1
ATOM 683 N N . PRO A 1 97 ? 27.208 -1.513 -4.808 1.00 40.78 97 PRO A N 1
ATOM 684 C CA . PRO A 1 97 ? 27.498 -1.677 -3.396 1.00 40.78 97 PRO A CA 1
ATOM 685 C C . PRO A 1 97 ? 27.425 -3.170 -3.060 1.00 40.78 97 PRO A C 1
ATOM 687 O O . PRO A 1 97 ? 26.353 -3.776 -3.093 1.00 40.78 97 PRO A O 1
ATOM 690 N N . SER A 1 98 ? 28.576 -3.772 -2.755 1.00 47.91 98 SER A N 1
ATOM 691 C CA . SER A 1 98 ? 28.671 -5.110 -2.170 1.00 47.91 98 SER A CA 1
ATOM 692 C C . SER A 1 98 ? 28.085 -5.069 -0.764 1.00 47.91 98 SER A C 1
ATOM 694 O O . SER A 1 98 ? 28.776 -4.869 0.229 1.00 47.91 98 SER A O 1
ATOM 696 N N . GLY A 1 99 ? 26.767 -5.202 -0.709 1.00 45.53 99 GLY A N 1
ATOM 697 C CA . GLY A 1 99 ? 25.979 -5.209 0.506 1.00 45.53 99 GLY A CA 1
ATOM 698 C C . GLY A 1 99 ? 24.516 -5.349 0.130 1.00 45.53 99 GLY A C 1
ATOM 699 O O . GLY A 1 99 ? 23.800 -4.354 0.055 1.00 45.53 99 GLY A O 1
ATOM 700 N N . TYR A 1 100 ? 24.071 -6.584 -0.119 1.00 47.00 100 TYR A N 1
ATOM 701 C CA . TYR A 1 100 ? 22.650 -6.918 -0.172 1.00 47.00 100 TYR A CA 1
ATOM 702 C C . TYR A 1 100 ? 22.021 -6.538 1.172 1.00 47.00 100 TYR A C 1
ATOM 704 O O . TYR A 1 100 ? 21.983 -7.324 2.115 1.00 47.00 100 TYR A O 1
ATOM 712 N N . SER A 1 101 ? 21.534 -5.306 1.275 1.00 48.19 101 SER A N 1
ATOM 713 C CA . SER A 1 101 ? 20.646 -4.906 2.354 1.00 48.19 101 SER A CA 1
ATOM 714 C C . SER A 1 101 ? 19.314 -5.595 2.097 1.00 48.19 101 SER A C 1
ATOM 716 O O . SER A 1 101 ? 18.443 -5.052 1.422 1.00 48.19 101 SER A O 1
ATOM 718 N N . ALA A 1 102 ? 19.161 -6.814 2.615 1.00 52.16 102 ALA A N 1
ATOM 719 C CA . ALA A 1 102 ? 17.930 -7.598 2.516 1.00 52.16 102 ALA A CA 1
ATOM 720 C C . ALA A 1 102 ? 16.687 -6.820 3.004 1.00 52.16 102 ALA A C 1
ATOM 722 O O . ALA A 1 102 ? 15.576 -7.123 2.588 1.00 52.16 102 ALA A O 1
ATOM 723 N N . GLY A 1 103 ? 16.868 -5.773 3.821 1.00 58.59 103 GLY A N 1
ATOM 724 C CA . GLY A 1 103 ? 15.795 -4.874 4.257 1.00 58.59 103 GLY A CA 1
ATOM 725 C C . GLY A 1 103 ? 15.342 -3.812 3.241 1.00 58.59 103 GLY A C 1
ATOM 726 O O . GLY A 1 103 ? 14.336 -3.154 3.489 1.00 58.59 103 GLY A O 1
ATOM 727 N N . LEU A 1 104 ? 16.053 -3.619 2.122 1.00 70.69 104 LEU A N 1
ATOM 728 C CA . LEU A 1 104 ? 15.738 -2.598 1.106 1.00 70.69 104 LEU A CA 1
ATOM 729 C C . LEU A 1 104 ? 15.053 -3.163 -0.144 1.00 70.69 104 LEU A C 1
ATOM 731 O O . LEU A 1 104 ? 14.499 -2.398 -0.932 1.00 70.69 104 LEU A O 1
ATOM 735 N N . LEU A 1 105 ? 15.089 -4.482 -0.339 1.00 86.69 105 LEU A N 1
ATOM 736 C CA . LEU A 1 105 ? 14.517 -5.124 -1.517 1.00 86.69 105 LEU A CA 1
ATOM 737 C C . LEU A 1 105 ? 12.987 -5.258 -1.348 1.00 86.69 105 LEU A C 1
ATOM 739 O O . LEU A 1 105 ? 12.544 -5.927 -0.416 1.00 86.69 105 LEU A O 1
ATOM 743 N N . PRO A 1 106 ? 12.157 -4.657 -2.221 1.00 90.12 106 PRO A N 1
ATOM 744 C CA . PRO A 1 106 ? 10.694 -4.770 -2.145 1.00 90.12 106 PRO A CA 1
ATOM 745 C C . PRO A 1 106 ? 10.262 -6.211 -2.371 1.00 90.12 106 PRO A C 1
ATOM 747 O O . PRO A 1 106 ? 10.870 -6.846 -3.210 1.00 90.12 106 PRO A O 1
ATOM 750 N N . ASP A 1 107 ? 9.206 -6.729 -1.748 1.00 91.75 107 ASP A N 1
ATOM 751 C CA . ASP A 1 107 ? 8.675 -8.077 -2.036 1.00 91.75 107 ASP A CA 1
ATOM 752 C C . ASP A 1 107 ? 8.242 -8.253 -3.509 1.00 91.75 107 ASP A C 1
ATOM 754 O O . ASP A 1 107 ? 8.113 -7.271 -4.250 1.00 91.75 107 ASP A O 1
ATOM 758 N N . LYS A 1 108 ? 8.040 -9.502 -3.962 1.00 95.44 108 LYS A N 1
ATOM 759 C CA . LYS A 1 108 ? 7.466 -9.740 -5.297 1.00 95.44 108 LYS A CA 1
ATOM 760 C C . LYS A 1 108 ? 6.036 -9.186 -5.339 1.00 95.44 108 LYS A C 1
ATOM 762 O O . LYS A 1 108 ? 5.229 -9.493 -4.469 1.00 95.44 108 LYS A O 1
ATOM 767 N N . PHE A 1 109 ? 5.733 -8.391 -6.358 1.00 94.44 109 PHE A N 1
ATOM 768 C CA . PHE A 1 109 ? 4.413 -7.834 -6.608 1.00 94.44 109 PHE A CA 1
ATOM 769 C C . PHE A 1 109 ? 3.493 -8.886 -7.203 1.00 94.44 109 PHE A C 1
ATOM 771 O O . PHE A 1 109 ? 3.829 -9.518 -8.206 1.00 94.44 109 PHE A O 1
ATOM 778 N N . ASP A 1 110 ? 2.321 -9.034 -6.604 1.00 90.25 110 ASP A N 1
ATOM 779 C CA . ASP A 1 110 ? 1.286 -9.980 -7.009 1.00 90.25 110 ASP A CA 1
ATOM 780 C C . ASP A 1 110 ? -0.022 -9.297 -7.440 1.00 90.25 110 ASP A C 1
ATOM 782 O O . ASP A 1 110 ? -1.027 -9.970 -7.643 1.00 90.25 110 ASP A O 1
ATOM 786 N N . GLY A 1 111 ? -0.010 -7.968 -7.591 1.00 87.06 111 GLY A N 1
ATOM 787 C CA . GLY A 1 111 ? -1.189 -7.162 -7.921 1.00 87.06 111 GLY A CA 1
ATOM 788 C C . GLY A 1 111 ? -1.816 -6.456 -6.717 1.00 87.06 111 GLY A C 1
ATOM 789 O O . GLY A 1 111 ? -2.587 -5.519 -6.906 1.00 87.06 111 GLY A O 1
ATOM 790 N N . ARG A 1 112 ? -1.471 -6.839 -5.480 1.00 82.94 112 ARG A N 1
ATOM 791 C CA . ARG A 1 112 ? -2.067 -6.267 -4.262 1.00 82.94 112 ARG A CA 1
ATOM 792 C C . ARG A 1 112 ? -1.197 -5.177 -3.647 1.00 82.94 112 ARG A C 1
ATOM 794 O O . ARG A 1 112 ? 0.022 -5.159 -3.816 1.00 82.94 112 ARG A O 1
ATOM 801 N N . PHE A 1 113 ? -1.830 -4.270 -2.900 1.00 82.06 113 PHE A N 1
ATOM 802 C CA . PHE A 1 113 ? -1.155 -3.209 -2.140 1.00 82.06 113 PHE A CA 1
ATOM 803 C C . PHE A 1 113 ? -0.189 -2.373 -2.992 1.00 82.06 113 PHE A C 1
ATOM 805 O O . PHE A 1 113 ? 0.917 -2.024 -2.559 1.00 82.06 113 PHE A O 1
ATOM 812 N N . PHE A 1 114 ? -0.603 -2.051 -4.222 1.00 87.75 114 PHE A N 1
ATOM 813 C CA . PHE A 1 114 ? 0.266 -1.447 -5.228 1.00 87.75 114 PHE A CA 1
ATOM 814 C C . PHE A 1 114 ? 0.945 -0.170 -4.735 1.00 87.75 114 PHE A C 1
ATOM 816 O O . PHE A 1 114 ? 2.148 -0.042 -4.914 1.00 87.75 114 PHE A O 1
ATOM 823 N N . LYS A 1 115 ? 0.253 0.735 -4.029 1.00 86.12 115 LYS A N 1
ATOM 824 C CA . LYS A 1 115 ? 0.880 1.963 -3.495 1.00 86.12 115 LYS A CA 1
ATOM 825 C C . LYS A 1 115 ? 2.049 1.673 -2.549 1.00 86.12 115 LYS A C 1
ATOM 827 O O . LYS A 1 115 ? 3.069 2.363 -2.586 1.00 86.12 115 LYS A O 1
ATOM 832 N N . MET A 1 116 ? 1.906 0.661 -1.692 1.00 86.31 116 MET A N 1
ATOM 833 C CA . MET A 1 116 ? 2.956 0.253 -0.757 1.00 86.31 116 MET A CA 1
ATOM 834 C C . MET A 1 116 ? 4.140 -0.340 -1.519 1.00 86.31 116 MET A C 1
ATOM 836 O O . MET A 1 116 ? 5.284 0.067 -1.301 1.00 86.31 116 MET A O 1
ATOM 840 N N . TRP A 1 117 ? 3.862 -1.274 -2.432 1.00 92.38 117 TRP A N 1
ATOM 841 C CA . TRP A 1 117 ? 4.887 -1.904 -3.255 1.00 92.38 117 TRP A CA 1
ATOM 842 C C . TRP A 1 117 ? 5.612 -0.883 -4.137 1.00 92.38 117 TRP A C 1
ATOM 844 O O . TRP A 1 117 ? 6.835 -0.809 -4.104 1.00 92.38 117 TRP A O 1
ATOM 854 N N . GLN A 1 118 ? 4.872 -0.027 -4.841 1.00 93.31 118 GLN A N 1
ATOM 855 C CA . GLN A 1 118 ? 5.387 1.033 -5.704 1.00 93.31 118 GLN A CA 1
ATOM 856 C C . GLN A 1 118 ? 6.291 1.985 -4.918 1.00 93.31 118 GLN A C 1
ATOM 858 O O . GLN A 1 118 ? 7.371 2.332 -5.388 1.00 93.31 118 GLN A O 1
ATOM 863 N N . LYS A 1 119 ? 5.915 2.365 -3.689 1.00 91.94 119 LYS A N 1
ATOM 864 C CA . LYS A 1 119 ? 6.762 3.202 -2.827 1.00 91.94 119 LYS A CA 1
ATOM 865 C C . LYS A 1 119 ? 8.064 2.500 -2.435 1.00 91.94 119 LYS A C 1
ATOM 867 O O . LYS A 1 119 ? 9.124 3.120 -2.510 1.00 91.94 119 LYS A O 1
ATOM 872 N N . LYS A 1 120 ? 7.998 1.224 -2.033 1.00 93.75 120 LYS A N 1
ATOM 873 C CA . LYS A 1 120 ? 9.193 0.414 -1.735 1.00 93.75 120 LYS A CA 1
ATOM 874 C C . LYS A 1 120 ? 10.082 0.276 -2.978 1.00 93.75 120 LYS A C 1
ATOM 876 O O . LYS A 1 120 ? 11.286 0.479 -2.885 1.00 93.75 120 LYS A O 1
ATOM 881 N N . MET A 1 121 ? 9.490 -0.006 -4.139 1.00 96.19 121 MET A N 1
ATOM 882 C CA . MET A 1 121 ? 10.195 -0.155 -5.413 1.00 96.19 121 MET A CA 1
ATOM 883 C C . MET A 1 121 ? 10.860 1.145 -5.856 1.00 96.19 121 MET A C 1
ATOM 885 O O . MET A 1 121 ? 12.032 1.140 -6.213 1.00 96.19 121 MET A O 1
ATOM 889 N N . TYR A 1 122 ? 10.157 2.271 -5.764 1.00 95.31 122 TYR A N 1
ATOM 890 C CA . TYR A 1 122 ? 10.717 3.581 -6.079 1.00 95.31 122 TYR A CA 1
ATOM 891 C C . TYR A 1 122 ? 11.911 3.921 -5.175 1.00 95.31 122 TYR A C 1
ATOM 893 O O . TYR A 1 122 ? 12.944 4.398 -5.648 1.00 95.31 122 TYR A O 1
ATOM 901 N N . PHE A 1 123 ? 11.796 3.638 -3.874 1.00 95.06 123 PHE A N 1
ATOM 902 C CA . PHE A 1 123 ? 12.904 3.809 -2.937 1.00 95.06 123 PHE A CA 1
ATOM 903 C C . PHE A 1 123 ? 14.095 2.916 -3.305 1.00 95.06 123 PHE A C 1
ATOM 905 O O . PHE A 1 123 ? 15.216 3.408 -3.380 1.00 95.06 123 PHE A O 1
ATOM 912 N N . TYR A 1 124 ? 13.852 1.645 -3.633 1.00 95.50 124 TYR A N 1
ATOM 913 C CA . TYR A 1 124 ? 14.890 0.722 -4.093 1.00 95.50 124 TYR A CA 1
ATOM 914 C C . TYR A 1 124 ? 15.607 1.232 -5.355 1.00 95.50 124 TYR A C 1
ATOM 916 O O . TYR A 1 124 ? 16.834 1.316 -5.366 1.00 95.50 124 TYR A O 1
ATOM 924 N N . LEU A 1 125 ? 14.870 1.689 -6.372 1.00 96.25 125 LEU A N 1
ATOM 925 C CA . LEU A 1 125 ? 15.456 2.305 -7.572 1.00 96.25 125 LEU A CA 1
ATOM 926 C C . LEU A 1 125 ? 16.289 3.550 -7.245 1.00 96.25 125 LEU A C 1
ATOM 928 O O . LEU A 1 125 ? 17.337 3.751 -7.851 1.00 96.25 125 LEU A O 1
ATOM 932 N N . THR A 1 126 ? 15.868 4.346 -6.258 1.00 95.25 126 THR A N 1
ATOM 933 C CA . THR A 1 126 ? 16.617 5.529 -5.802 1.00 95.25 126 THR A CA 1
ATOM 934 C C . THR A 1 126 ? 17.948 5.131 -5.162 1.00 95.25 126 THR A C 1
ATOM 936 O O . THR A 1 126 ? 18.974 5.745 -5.432 1.00 95.25 126 THR A O 1
ATOM 939 N N . THR A 1 127 ? 17.978 4.055 -4.365 1.00 95.25 127 THR A N 1
ATOM 940 C CA . THR A 1 127 ? 19.242 3.546 -3.792 1.00 95.25 127 THR A CA 1
ATOM 941 C C . THR A 1 127 ? 20.219 3.022 -4.848 1.00 95.25 127 THR A C 1
ATOM 943 O O . THR A 1 127 ? 21.420 2.974 -4.598 1.00 95.25 127 THR A O 1
ATOM 946 N N . LEU A 1 128 ? 19.709 2.667 -6.030 1.00 94.12 128 LEU A N 1
ATOM 947 C CA . LEU A 1 128 ? 20.491 2.242 -7.190 1.00 94.12 128 LEU A CA 1
ATOM 948 C C . LEU A 1 128 ? 20.802 3.393 -8.163 1.00 94.12 128 LEU A C 1
ATOM 950 O O . LEU A 1 128 ? 21.472 3.158 -9.167 1.00 94.12 128 LEU A O 1
ATOM 954 N N . ASN A 1 129 ? 20.334 4.618 -7.885 1.00 95.25 129 ASN A N 1
ATOM 955 C CA . ASN A 1 129 ? 20.460 5.788 -8.762 1.00 95.25 129 ASN A CA 1
ATOM 956 C C . ASN A 1 129 ? 19.802 5.585 -10.150 1.00 95.25 129 ASN A C 1
ATOM 958 O O . ASN A 1 129 ? 20.347 5.964 -11.192 1.00 95.25 129 ASN A O 1
ATOM 962 N N . LEU A 1 130 ? 18.639 4.924 -10.166 1.00 96.75 130 LEU A N 1
ATOM 963 C CA . LEU A 1 130 ? 17.867 4.560 -11.363 1.00 96.75 130 LEU A CA 1
ATOM 964 C C . LEU A 1 130 ? 16.477 5.222 -11.424 1.00 96.75 130 LEU A C 1
ATOM 966 O O . LEU A 1 130 ? 15.717 5.004 -12.368 1.00 96.75 130 LEU A O 1
ATOM 970 N N . GLU A 1 131 ? 16.114 6.043 -10.444 1.00 95.88 131 GLU A N 1
ATOM 971 C CA . GLU A 1 131 ? 14.788 6.650 -10.310 1.00 95.88 131 GLU A CA 1
ATOM 972 C C . GLU A 1 131 ? 14.426 7.619 -11.443 1.00 95.88 131 GLU A C 1
ATOM 974 O O . GLU A 1 131 ? 13.246 7.830 -11.731 1.00 95.88 131 GLU A O 1
ATOM 979 N N . LYS A 1 132 ? 15.425 8.193 -12.120 1.00 96.38 132 LYS A N 1
ATOM 980 C CA . LYS A 1 132 ? 15.197 9.080 -13.267 1.00 96.38 132 LYS A CA 1
ATOM 981 C C . LYS A 1 132 ? 14.564 8.353 -14.458 1.00 96.38 132 LYS A C 1
ATOM 983 O O . LYS A 1 132 ? 13.710 8.927 -15.125 1.00 96.38 132 LYS A O 1
ATOM 988 N N . TYR A 1 133 ? 14.886 7.074 -14.676 1.00 97.19 133 TYR A N 1
ATOM 989 C CA . TYR A 1 133 ? 14.426 6.310 -15.848 1.00 97.19 133 TYR A CA 1
ATOM 990 C C . TYR A 1 133 ? 12.925 5.995 -15.824 1.00 97.19 133 TYR A C 1
ATOM 992 O O . TYR A 1 133 ? 12.346 5.691 -16.861 1.00 97.19 133 TYR A O 1
ATOM 1000 N N . VAL A 1 134 ? 12.268 6.103 -14.662 1.00 96.75 134 VAL A N 1
ATOM 1001 C CA . VAL A 1 134 ? 10.804 5.966 -14.550 1.00 96.75 134 VAL A CA 1
ATOM 1002 C C . VAL A 1 134 ? 10.058 7.304 -14.646 1.00 96.75 134 VAL A C 1
ATOM 1004 O O . VAL A 1 134 ? 8.831 7.320 -14.636 1.00 96.75 134 VAL A O 1
ATOM 1007 N N . LYS A 1 135 ? 10.770 8.438 -14.732 1.00 93.88 135 LYS 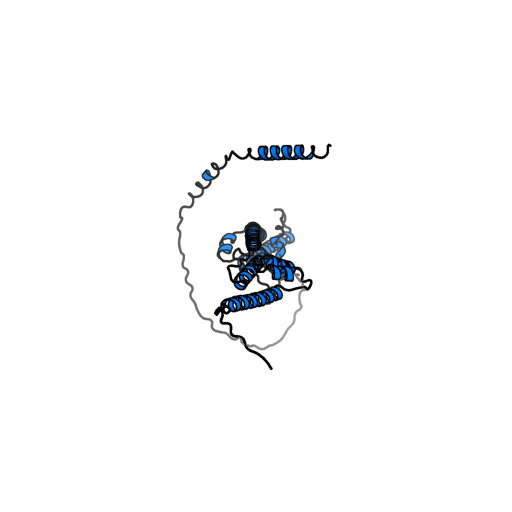A N 1
ATOM 1008 C CA . LYS A 1 135 ? 10.188 9.795 -14.735 1.00 93.88 135 LYS A CA 1
ATOM 1009 C C . LYS A 1 135 ? 10.490 10.557 -16.015 1.00 93.88 135 LYS A C 1
ATOM 1011 O O . LYS A 1 135 ? 9.602 11.133 -16.650 1.00 93.88 135 LYS A O 1
ATOM 1016 N N . GLU A 1 136 ? 11.760 10.588 -16.369 1.00 93.75 136 GLU A N 1
ATOM 1017 C CA . GLU A 1 136 ? 12.297 11.389 -17.453 1.00 93.75 136 GLU A CA 1
ATOM 1018 C C . GLU A 1 136 ? 12.140 10.673 -18.800 1.00 93.75 136 GLU A C 1
ATOM 1020 O O . GLU A 1 136 ? 11.912 9.466 -18.875 1.00 93.75 136 GLU A O 1
ATOM 1025 N N . VAL A 1 137 ? 12.194 11.444 -19.883 1.00 89.94 137 VAL A N 1
ATOM 1026 C CA . VAL A 1 137 ? 12.123 10.918 -21.251 1.00 89.94 137 VAL A CA 1
ATOM 1027 C C . VAL A 1 137 ? 13.541 10.745 -21.776 1.00 89.94 137 VAL A C 1
ATOM 1029 O O . VAL A 1 137 ? 14.407 11.571 -21.490 1.00 89.94 137 VAL A O 1
ATOM 1032 N N . LYS A 1 138 ? 13.759 9.687 -22.564 1.00 90.19 138 LYS A N 1
ATOM 1033 C CA . LYS A 1 138 ? 15.027 9.454 -23.255 1.00 90.19 138 LYS A CA 1
ATOM 1034 C C . LYS A 1 138 ? 15.456 10.716 -24.023 1.00 90.19 138 LYS A C 1
ATOM 1036 O O . LYS A 1 138 ? 14.659 11.226 -24.814 1.00 90.19 138 LYS A O 1
ATOM 1041 N N . PRO A 1 139 ? 16.691 11.208 -23.829 1.00 85.31 139 PRO A N 1
ATOM 1042 C CA . PRO A 1 139 ? 17.222 12.308 -24.621 1.00 85.31 139 PRO A CA 1
ATOM 1043 C C . PRO A 1 139 ? 17.195 11.968 -26.116 1.00 85.31 139 PRO A C 1
ATOM 1045 O O . PRO A 1 139 ? 17.663 10.904 -26.523 1.00 85.31 139 PRO A O 1
ATOM 1048 N N . LEU A 1 140 ? 16.644 12.871 -26.927 1.00 79.94 140 LEU A N 1
ATOM 1049 C CA . LEU A 1 140 ? 16.607 12.733 -28.382 1.00 79.94 140 LEU A CA 1
ATOM 1050 C C . LEU A 1 140 ? 17.839 13.399 -28.998 1.00 79.94 140 LEU A C 1
ATOM 1052 O O . LEU A 1 140 ? 18.223 14.497 -28.596 1.00 79.94 140 LEU A O 1
ATOM 1056 N N . LEU A 1 141 ? 18.427 12.750 -30.000 1.00 80.06 141 LEU A N 1
ATOM 1057 C CA . LEU A 1 141 ? 19.474 13.327 -30.842 1.00 80.06 141 LEU A CA 1
ATOM 1058 C C . LEU A 1 141 ? 18.931 13.530 -32.255 1.00 80.06 141 LEU A C 1
ATOM 1060 O O . LEU A 1 141 ? 18.144 12.715 -32.738 1.00 80.06 141 LEU A O 1
ATOM 1064 N N . SER A 1 142 ? 19.359 14.602 -32.924 1.00 74.88 142 SER A N 1
ATOM 1065 C CA . SER A 1 142 ? 19.144 14.741 -34.365 1.00 74.88 142 SER A CA 1
ATOM 1066 C C . SER A 1 142 ? 19.960 13.684 -35.113 1.00 74.88 142 SER A C 1
ATOM 1068 O O . SER A 1 142 ? 21.067 13.346 -34.695 1.00 74.88 142 SER A O 1
ATOM 1070 N N . ALA A 1 143 ? 19.421 13.171 -36.223 1.00 72.50 143 ALA A N 1
ATOM 1071 C CA . ALA A 1 143 ? 20.062 12.121 -37.022 1.00 72.50 143 ALA A CA 1
ATOM 1072 C C . ALA A 1 143 ? 21.458 12.521 -37.537 1.00 72.50 143 ALA A C 1
ATOM 1074 O O . ALA A 1 143 ? 22.325 11.669 -37.704 1.00 72.50 143 ALA A O 1
ATOM 1075 N N . ASP A 1 144 ? 21.686 13.824 -37.709 1.00 77.88 144 ASP A N 1
ATOM 1076 C CA . ASP A 1 144 ? 22.936 14.383 -38.229 1.00 77.88 144 ASP A CA 1
ATOM 1077 C C . ASP A 1 144 ? 23.976 14.654 -37.123 1.00 77.88 144 ASP A C 1
ATOM 1079 O O . ASP A 1 144 ? 25.047 15.200 -37.387 1.00 77.88 144 ASP A O 1
ATOM 1083 N N . ASN A 1 145 ? 23.666 14.332 -35.860 1.00 77.19 145 ASN A N 1
ATOM 1084 C CA . ASN A 1 145 ? 24.551 14.619 -34.737 1.00 77.19 145 ASN A CA 1
ATOM 1085 C C . ASN A 1 145 ? 25.648 13.554 -34.592 1.00 77.19 145 ASN A C 1
ATOM 1087 O O . ASN A 1 145 ? 25.423 12.464 -34.070 1.00 77.19 145 ASN A O 1
ATOM 1091 N N . THR A 1 146 ? 26.863 13.911 -35.002 1.00 81.50 146 THR A N 1
ATOM 1092 C CA . THR A 1 146 ? 28.079 13.097 -34.846 1.00 81.50 146 THR A CA 1
ATOM 1093 C C . THR A 1 146 ? 28.877 13.392 -33.571 1.00 81.50 146 THR A C 1
ATOM 1095 O O . THR A 1 146 ? 29.991 12.888 -33.426 1.00 81.50 146 THR A O 1
ATOM 1098 N N . ASP A 1 147 ? 28.360 14.196 -32.633 1.00 87.38 147 ASP A N 1
ATOM 1099 C CA . ASP A 1 147 ? 29.048 14.438 -31.362 1.00 87.38 147 ASP A CA 1
ATOM 1100 C C . ASP A 1 147 ? 29.115 13.147 -30.532 1.00 87.38 147 ASP A C 1
ATOM 1102 O O . ASP A 1 147 ? 28.121 12.646 -29.997 1.00 87.38 147 ASP A O 1
ATOM 1106 N N . PHE A 1 148 ? 30.333 12.627 -30.387 1.00 84.75 148 PHE A N 1
ATOM 1107 C CA . PHE A 1 148 ? 30.636 11.435 -29.606 1.00 84.75 148 PHE A CA 1
ATOM 1108 C C . PHE A 1 148 ? 30.124 11.527 -28.162 1.00 84.75 148 PHE A C 1
ATOM 1110 O O . PHE A 1 148 ? 29.665 10.527 -27.608 1.00 84.75 148 PHE A O 1
ATOM 1117 N N . ARG A 1 149 ? 30.154 12.716 -27.540 1.00 84.69 149 ARG A N 1
ATOM 1118 C CA . ARG A 1 149 ? 29.646 12.897 -26.169 1.00 84.69 149 ARG A CA 1
ATOM 1119 C C . ARG A 1 149 ? 28.130 12.753 -26.107 1.00 84.69 149 ARG A C 1
ATOM 1121 O O . ARG A 1 149 ? 27.607 12.168 -25.155 1.00 84.69 149 ARG A O 1
ATOM 1128 N N . ALA A 1 150 ? 27.431 13.250 -27.121 1.00 84.38 150 ALA A N 1
ATOM 1129 C CA . ALA A 1 150 ? 25.984 13.149 -27.217 1.00 84.38 150 ALA A CA 1
ATOM 1130 C C . ALA A 1 150 ? 25.553 11.687 -27.440 1.00 84.38 150 ALA A C 1
ATOM 1132 O O . ALA A 1 150 ? 24.702 11.177 -26.709 1.00 84.38 150 ALA A O 1
ATOM 1133 N N . LEU A 1 151 ? 26.221 10.976 -28.355 1.00 86.12 151 LEU A N 1
ATOM 1134 C CA . LEU A 1 151 ? 25.995 9.547 -28.606 1.00 86.12 151 LEU A CA 1
ATOM 1135 C C . LEU A 1 151 ? 26.275 8.685 -27.366 1.00 86.12 151 LEU A C 1
ATOM 1137 O O . LEU A 1 151 ? 25.448 7.854 -26.987 1.00 86.12 151 LEU A O 1
ATOM 1141 N N . ALA A 1 152 ? 27.400 8.918 -26.680 1.00 87.62 152 ALA A N 1
ATOM 1142 C CA . ALA A 1 152 ? 27.730 8.222 -25.436 1.00 87.62 152 ALA A CA 1
ATOM 1143 C C . ALA A 1 152 ? 26.663 8.438 -24.348 1.00 87.62 152 ALA A C 1
ATOM 1145 O O . ALA A 1 152 ? 26.351 7.515 -23.597 1.00 87.62 152 ALA A O 1
ATOM 1146 N N . SER A 1 153 ? 26.067 9.632 -24.289 1.00 87.38 153 SER A N 1
ATOM 1147 C CA . SER A 1 153 ? 24.994 9.941 -23.338 1.00 87.38 153 SER A CA 1
ATOM 1148 C C . SER A 1 153 ? 23.718 9.141 -23.623 1.00 87.38 153 SER A C 1
ATOM 1150 O O . SER A 1 153 ? 23.082 8.655 -22.688 1.00 87.38 153 SER A O 1
ATOM 1152 N N . VAL A 1 154 ? 23.366 8.942 -24.899 1.00 89.94 154 VAL A N 1
ATOM 1153 C CA . VAL A 1 154 ? 22.223 8.100 -25.297 1.00 89.94 154 VAL A CA 1
ATOM 1154 C C . VAL A 1 154 ? 22.478 6.625 -24.998 1.00 89.94 154 VAL A C 1
ATOM 1156 O O . VAL A 1 154 ? 21.611 5.964 -24.434 1.00 89.94 154 VAL A O 1
ATOM 1159 N N . HIS A 1 155 ? 23.675 6.113 -25.287 1.00 90.00 155 HIS A N 1
ATOM 1160 C CA . HIS A 1 155 ? 24.023 4.733 -24.936 1.00 90.00 155 HIS A CA 1
ATOM 1161 C C . HIS A 1 155 ? 24.012 4.494 -23.420 1.00 90.00 155 HIS A C 1
ATOM 1163 O O . HIS A 1 155 ? 23.516 3.465 -22.958 1.00 90.00 155 HIS A O 1
ATOM 1169 N N . ALA A 1 156 ? 24.516 5.451 -22.635 1.00 91.94 156 ALA A N 1
ATOM 1170 C CA . ALA A 1 156 ? 24.447 5.389 -21.178 1.00 91.94 156 ALA A CA 1
ATOM 1171 C C . ALA A 1 156 ? 22.995 5.395 -20.676 1.00 91.94 156 ALA A C 1
ATOM 1173 O O . ALA A 1 156 ? 22.673 4.683 -19.722 1.00 91.94 156 ALA A O 1
ATOM 1174 N N . TRP A 1 157 ? 22.116 6.158 -21.334 1.00 95.31 157 TRP A N 1
ATOM 1175 C CA . TRP A 1 157 ? 20.686 6.131 -21.049 1.00 95.31 157 TRP A CA 1
ATOM 1176 C C . TRP A 1 157 ? 20.082 4.752 -21.308 1.00 95.31 157 TRP A C 1
ATOM 1178 O O . TRP A 1 157 ? 19.425 4.214 -20.425 1.00 95.31 157 TRP A O 1
ATOM 1188 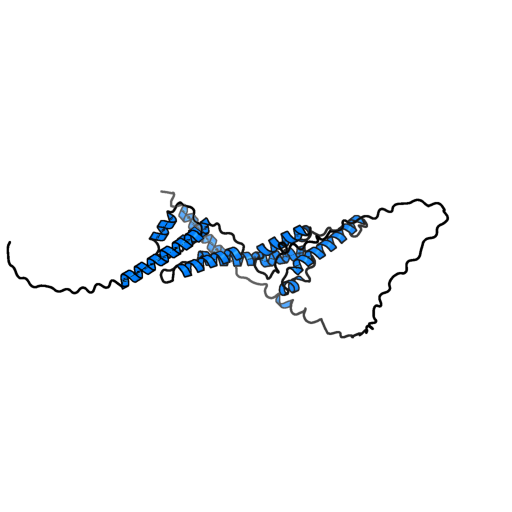N N . ASP A 1 158 ? 20.327 4.169 -22.483 1.00 94.44 158 ASP A N 1
ATOM 1189 C CA . ASP A 1 158 ? 19.770 2.864 -22.861 1.00 94.44 158 ASP A CA 1
ATOM 1190 C C . ASP A 1 158 ? 20.205 1.755 -21.909 1.00 94.44 158 ASP A C 1
ATOM 1192 O O . ASP A 1 158 ? 19.398 0.919 -21.505 1.00 94.44 158 ASP A O 1
ATOM 1196 N N . HIS A 1 159 ? 21.467 1.782 -21.484 1.00 95.69 159 HIS A N 1
ATOM 1197 C CA . HIS A 1 159 ? 21.952 0.840 -20.487 1.00 95.69 159 HIS A CA 1
ATOM 1198 C C . HIS A 1 159 ? 21.258 1.024 -19.128 1.00 95.69 159 HIS A C 1
ATOM 1200 O O . HIS A 1 159 ? 20.835 0.048 -18.508 1.00 95.69 159 HIS A O 1
ATOM 1206 N N . GLY A 1 160 ? 21.110 2.267 -18.665 1.00 96.75 160 GLY A N 1
ATOM 1207 C CA . GLY A 1 160 ? 20.438 2.558 -17.401 1.00 96.75 160 GLY A CA 1
ATOM 1208 C C . GLY A 1 160 ? 18.942 2.234 -17.414 1.00 96.75 160 GLY A C 1
ATOM 1209 O O . GLY A 1 160 ? 18.432 1.693 -16.432 1.00 96.75 160 GLY A O 1
ATOM 1210 N N . ASP A 1 161 ? 18.257 2.490 -18.530 1.00 97.81 161 ASP A N 1
ATOM 1211 C CA . ASP A 1 161 ? 16.858 2.111 -18.731 1.00 97.81 161 ASP A CA 1
ATOM 1212 C C . ASP A 1 161 ? 16.699 0.585 -18.769 1.00 97.81 161 ASP A C 1
ATOM 1214 O O . ASP A 1 161 ? 15.841 0.035 -18.084 1.00 97.81 161 ASP A O 1
ATOM 1218 N N . PHE A 1 162 ? 17.584 -0.130 -19.469 1.00 97.06 162 PHE A N 1
ATOM 1219 C CA . PHE A 1 162 ? 17.591 -1.594 -19.464 1.00 97.06 162 PHE A CA 1
ATOM 1220 C C . PHE A 1 162 ? 17.712 -2.167 -18.043 1.00 97.06 162 PHE A C 1
ATOM 1222 O O . PHE A 1 162 ? 16.939 -3.051 -17.662 1.00 97.06 162 PHE A O 1
ATOM 1229 N N . LEU A 1 163 ? 18.639 -1.637 -17.235 1.00 97.31 163 LEU A N 1
ATOM 1230 C CA . LEU A 1 163 ? 18.816 -2.061 -15.845 1.00 97.31 163 LEU A CA 1
ATOM 1231 C C . LEU A 1 163 ? 17.589 -1.740 -14.989 1.00 97.31 163 LEU A C 1
ATOM 1233 O O . LEU A 1 163 ? 17.102 -2.612 -14.270 1.00 97.31 163 LEU A O 1
ATOM 1237 N N . CYS A 1 164 ? 17.074 -0.511 -15.065 1.00 97.94 164 CYS A N 1
ATOM 1238 C CA . CYS A 1 164 ? 15.913 -0.080 -14.287 1.00 97.94 164 CYS A CA 1
ATOM 1239 C C . CYS A 1 164 ? 14.690 -0.962 -14.577 1.00 97.94 164 CYS A C 1
ATOM 1241 O O . CYS A 1 164 ? 14.079 -1.502 -13.648 1.00 97.94 164 CYS A O 1
ATOM 1243 N N . LYS A 1 165 ? 14.410 -1.218 -15.860 1.00 97.50 165 LYS A N 1
ATOM 1244 C CA . LYS A 1 165 ? 13.361 -2.141 -16.292 1.00 97.50 165 LYS A CA 1
ATOM 1245 C C . LYS A 1 165 ? 13.584 -3.546 -15.738 1.00 97.50 165 LYS A C 1
ATOM 1247 O O . LYS A 1 165 ? 12.657 -4.115 -15.163 1.00 97.50 165 LYS A O 1
ATOM 1252 N N . GLY A 1 166 ? 14.803 -4.077 -15.851 1.00 96.94 166 GLY A N 1
ATOM 1253 C CA . GLY A 1 166 ? 15.161 -5.395 -15.326 1.00 96.94 166 GLY A CA 1
ATOM 1254 C C . GLY A 1 166 ? 14.919 -5.519 -13.819 1.00 96.94 166 GLY A C 1
ATOM 1255 O O . GLY A 1 166 ? 14.339 -6.507 -13.364 1.00 96.94 166 GLY A O 1
ATOM 1256 N N . TYR A 1 167 ? 15.268 -4.494 -13.036 1.00 97.19 167 TYR A N 1
ATOM 1257 C CA . TYR A 1 167 ? 14.988 -4.473 -11.600 1.00 97.19 167 TYR A CA 1
ATOM 1258 C C . TYR A 1 167 ? 13.488 -4.472 -11.305 1.00 97.19 167 TYR A C 1
ATOM 1260 O O . TYR A 1 167 ? 13.049 -5.266 -10.473 1.00 97.19 167 TYR A O 1
ATOM 1268 N N . ILE A 1 168 ? 12.692 -3.647 -11.995 1.00 97.44 168 ILE A N 1
ATOM 1269 C CA . ILE A 1 168 ? 11.227 -3.634 -11.830 1.00 97.44 168 ILE A CA 1
ATOM 1270 C C . ILE A 1 168 ? 10.646 -5.009 -12.166 1.00 97.44 168 ILE A C 1
ATOM 1272 O O . ILE A 1 168 ? 9.935 -5.587 -11.345 1.00 97.44 168 ILE A O 1
ATOM 1276 N N . GLN A 1 169 ? 10.999 -5.563 -13.327 1.00 96.69 169 GLN A N 1
ATOM 1277 C CA . GLN A 1 169 ? 10.523 -6.867 -13.783 1.00 96.69 169 GLN A CA 1
ATOM 1278 C C . GLN A 1 169 ? 10.911 -7.994 -12.813 1.00 96.69 169 GLN A C 1
ATOM 1280 O O . GLN A 1 169 ? 10.078 -8.837 -12.493 1.00 96.69 169 GLN A O 1
ATOM 1285 N N . SER A 1 170 ? 12.126 -7.978 -12.254 1.00 95.62 170 SER A N 1
ATOM 1286 C CA . SER A 1 170 ? 12.578 -8.986 -11.277 1.00 95.62 170 SER A CA 1
ATOM 1287 C C . SER A 1 170 ? 11.735 -9.029 -9.996 1.00 95.62 170 SER A C 1
ATOM 1289 O O . SER A 1 170 ? 11.703 -10.045 -9.293 1.00 95.62 170 SER A O 1
ATOM 1291 N N . ARG A 1 171 ? 11.055 -7.919 -9.678 1.00 96.50 171 ARG A N 1
ATOM 1292 C CA . ARG A 1 171 ? 10.161 -7.797 -8.525 1.00 96.50 171 ARG A CA 1
ATOM 1293 C C . ARG A 1 171 ? 8.702 -8.040 -8.882 1.00 96.50 171 ARG A C 1
ATOM 1295 O O . ARG A 1 171 ? 7.859 -7.886 -8.011 1.00 96.50 171 ARG A O 1
ATOM 1302 N N . LEU A 1 172 ? 8.389 -8.463 -10.101 1.00 97.00 172 LEU A N 1
ATOM 1303 C CA . LEU A 1 172 ? 7.070 -8.975 -10.454 1.00 97.00 172 LEU A CA 1
ATOM 1304 C C . LEU A 1 172 ? 6.990 -10.480 -10.148 1.00 97.00 172 LEU A C 1
ATOM 1306 O O . LEU A 1 172 ? 7.988 -11.214 -10.197 1.00 97.00 172 LEU A O 1
ATOM 1310 N N . ASN A 1 173 ? 5.795 -10.962 -9.809 1.00 95.75 173 ASN A N 1
ATOM 1311 C CA . ASN A 1 173 ? 5.520 -12.394 -9.870 1.00 95.75 173 ASN A CA 1
ATOM 1312 C C . ASN A 1 173 ? 5.542 -12.880 -11.330 1.00 95.75 173 ASN A C 1
ATOM 1314 O O . ASN A 1 173 ? 5.523 -12.084 -12.268 1.00 95.75 173 ASN A O 1
ATOM 1318 N N . ASP A 1 174 ? 5.584 -14.191 -11.527 1.00 96.12 174 ASP A N 1
ATOM 1319 C CA . ASP A 1 174 ? 5.866 -14.755 -12.849 1.00 96.12 174 ASP A CA 1
ATOM 1320 C C . ASP A 1 174 ? 4.727 -14.479 -13.849 1.00 96.12 174 ASP A C 1
ATOM 1322 O O . ASP A 1 174 ? 4.969 -14.229 -15.029 1.00 96.12 174 ASP A O 1
ATOM 1326 N N . GLN A 1 175 ? 3.479 -14.423 -13.368 1.00 94.94 175 GLN A N 1
ATOM 1327 C CA . GLN A 1 175 ? 2.324 -14.060 -14.194 1.00 94.94 175 GLN A CA 1
ATOM 1328 C C . GLN A 1 175 ? 2.414 -12.616 -14.699 1.00 94.94 175 GLN A C 1
ATOM 1330 O O . GLN A 1 175 ? 2.213 -12.361 -15.885 1.00 94.94 175 GLN A O 1
ATOM 1335 N N . LEU A 1 176 ? 2.739 -11.669 -13.817 1.00 95.25 176 LEU A N 1
ATOM 1336 C CA . LEU A 1 176 ? 2.886 -10.263 -14.177 1.00 95.25 176 LEU A CA 1
ATOM 1337 C C . LEU A 1 176 ? 4.137 -10.029 -15.022 1.00 95.25 176 LEU A C 1
ATOM 1339 O O . LEU A 1 176 ? 4.080 -9.256 -15.975 1.00 95.25 176 LEU A O 1
ATOM 1343 N N . PHE A 1 177 ? 5.238 -10.722 -14.729 1.00 96.19 177 PHE A N 1
ATOM 1344 C CA . PHE A 1 177 ? 6.443 -10.673 -15.550 1.00 96.19 177 PHE A CA 1
ATOM 1345 C C . PHE A 1 177 ? 6.116 -11.004 -17.008 1.00 96.19 177 PHE A C 1
ATOM 1347 O O . PHE A 1 177 ? 6.449 -10.219 -17.887 1.00 96.19 177 PHE A O 1
ATOM 1354 N N . ASN A 1 178 ? 5.391 -12.097 -17.262 1.00 94.88 178 ASN A N 1
ATOM 1355 C CA . ASN A 1 178 ? 5.035 -12.510 -18.622 1.00 94.88 178 ASN A CA 1
ATOM 1356 C C . ASN A 1 178 ? 4.192 -11.463 -19.364 1.00 94.88 178 ASN A C 1
ATOM 1358 O O . ASN A 1 178 ? 4.414 -11.223 -20.547 1.00 94.88 178 ASN A O 1
ATOM 1362 N N . VAL A 1 179 ? 3.257 -10.805 -18.671 1.00 95.69 179 VAL A N 1
ATOM 1363 C CA . VAL A 1 179 ? 2.422 -9.739 -19.256 1.00 95.69 179 VAL A CA 1
ATOM 1364 C C . VAL A 1 179 ? 3.257 -8.514 -19.637 1.00 95.69 179 VAL A C 1
ATOM 1366 O O . VAL A 1 179 ? 2.989 -7.872 -20.650 1.00 95.69 179 VAL A O 1
ATOM 1369 N N . TYR A 1 180 ? 4.270 -8.187 -18.836 1.00 95.38 180 TYR A N 1
ATOM 1370 C CA . TYR A 1 180 ? 5.052 -6.959 -18.973 1.00 95.38 180 TYR A CA 1
ATOM 1371 C C . TYR A 1 180 ? 6.471 -7.167 -19.532 1.00 95.38 180 TYR A C 1
ATOM 1373 O O . TYR A 1 180 ? 7.256 -6.216 -19.584 1.00 95.38 180 TYR A O 1
ATOM 1381 N N . ALA A 1 181 ? 6.816 -8.383 -19.965 1.00 92.88 181 ALA A N 1
ATOM 1382 C CA . ALA A 1 181 ? 8.157 -8.740 -20.433 1.00 92.88 181 ALA A CA 1
ATOM 1383 C C . ALA A 1 181 ? 8.592 -7.896 -21.641 1.00 92.88 181 ALA A C 1
ATOM 1385 O O . ALA A 1 181 ? 9.729 -7.431 -21.702 1.00 92.88 181 ALA A O 1
ATOM 1386 N N . ASN A 1 182 ? 7.650 -7.641 -22.554 1.00 93.88 182 ASN A N 1
ATOM 1387 C CA . ASN A 1 182 ? 7.893 -6.963 -23.828 1.00 93.88 182 ASN A CA 1
ATOM 1388 C C . ASN A 1 182 ? 7.710 -5.439 -23.765 1.00 93.88 182 ASN A C 1
ATOM 1390 O O . ASN A 1 182 ? 7.728 -4.781 -24.801 1.00 93.88 182 ASN A O 1
ATOM 1394 N N . VAL A 1 183 ? 7.521 -4.854 -22.577 1.00 95.88 183 VAL A N 1
ATOM 1395 C CA . VAL A 1 183 ? 7.440 -3.393 -22.461 1.00 95.88 183 VAL A CA 1
ATOM 1396 C C . VAL A 1 183 ? 8.807 -2.785 -22.780 1.00 95.88 183 VAL A C 1
ATOM 1398 O O . VAL A 1 183 ? 9.838 -3.215 -22.255 1.00 95.88 183 VAL A O 1
ATOM 1401 N N . GLU A 1 184 ? 8.821 -1.790 -23.664 1.00 94.06 184 GLU A N 1
ATOM 1402 C CA . GLU A 1 184 ? 10.061 -1.264 -24.238 1.00 94.06 184 GLU A CA 1
ATOM 1403 C C . GLU A 1 184 ? 10.932 -0.550 -23.200 1.00 94.06 184 GLU A C 1
ATOM 1405 O O . GLU A 1 184 ? 12.108 -0.890 -23.064 1.00 94.06 184 GLU A O 1
ATOM 1410 N N . THR A 1 185 ? 10.349 0.362 -22.415 1.00 96.88 185 THR A N 1
ATOM 1411 C CA . THR A 1 185 ? 11.088 1.252 -21.502 1.00 96.88 185 THR A CA 1
ATOM 1412 C C . THR A 1 185 ? 10.663 1.097 -20.046 1.00 96.88 185 THR A C 1
ATOM 1414 O O . THR A 1 185 ? 9.536 0.685 -19.750 1.00 96.88 185 THR A O 1
ATOM 1417 N N . SER A 1 186 ? 11.540 1.480 -19.111 1.00 97.56 186 SER A N 1
ATO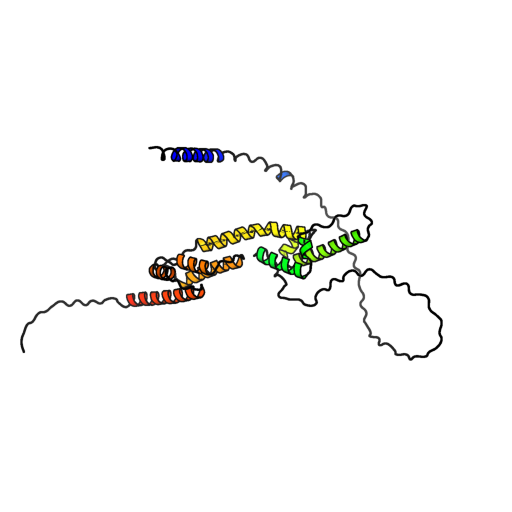M 1418 C CA . SER A 1 186 ? 11.210 1.492 -17.674 1.00 97.56 186 SER A CA 1
ATOM 1419 C C . SER A 1 186 ? 10.053 2.431 -17.374 1.00 97.56 186 SER A C 1
ATOM 1421 O O . SER A 1 186 ? 9.182 2.105 -16.570 1.00 97.56 186 SER A O 1
ATOM 1423 N N . LYS A 1 187 ? 10.027 3.591 -18.040 1.00 97.31 187 LYS A N 1
ATOM 1424 C CA . LYS A 1 187 ? 8.958 4.578 -17.898 1.00 97.31 187 LYS A CA 1
ATOM 1425 C C . LYS A 1 187 ? 7.610 4.028 -18.352 1.00 97.31 187 LYS A C 1
ATOM 1427 O O . LYS A 1 187 ? 6.659 4.087 -17.580 1.00 97.31 187 LYS A O 1
ATOM 1432 N N . ALA A 1 188 ? 7.538 3.429 -19.542 1.00 97.25 188 ALA A N 1
ATOM 1433 C CA . ALA A 1 188 ? 6.300 2.818 -20.025 1.00 97.25 188 ALA A CA 1
ATOM 1434 C C . ALA A 1 188 ? 5.826 1.697 -19.086 1.00 97.25 188 ALA A C 1
ATOM 1436 O O . ALA A 1 188 ? 4.641 1.609 -18.771 1.00 97.25 188 ALA A O 1
ATOM 1437 N N . LEU A 1 189 ? 6.752 0.875 -18.576 1.00 97.75 189 LEU A N 1
ATOM 1438 C CA . LEU A 1 189 ? 6.431 -0.172 -17.604 1.00 97.75 189 LEU A CA 1
ATOM 1439 C C . LEU A 1 189 ? 5.847 0.417 -16.317 1.00 97.75 189 LEU A C 1
ATOM 1441 O O . LEU A 1 189 ? 4.808 -0.039 -15.839 1.00 97.75 189 LEU A O 1
ATOM 1445 N N . TRP A 1 190 ? 6.496 1.445 -15.776 1.00 97.50 190 TRP A N 1
ATOM 1446 C CA . TRP A 1 190 ? 6.045 2.138 -14.576 1.00 97.50 190 TRP A CA 1
ATOM 1447 C C . TRP A 1 190 ? 4.651 2.750 -14.755 1.00 97.50 190 TRP A C 1
ATOM 1449 O O . TRP A 1 190 ? 3.788 2.574 -13.896 1.00 97.50 190 TRP A O 1
ATOM 1459 N N . GLU A 1 191 ? 4.406 3.410 -15.888 1.00 96.00 191 GLU A N 1
ATOM 1460 C CA . GLU A 1 191 ? 3.118 4.020 -16.232 1.00 96.00 191 GLU A CA 1
ATOM 1461 C C . GLU A 1 191 ? 2.012 2.978 -16.443 1.00 96.00 191 GLU A C 1
ATOM 1463 O O . GLU A 1 191 ? 0.884 3.189 -15.996 1.00 96.00 191 GLU A O 1
ATOM 1468 N N . PHE A 1 192 ? 2.307 1.830 -17.066 1.00 94.81 192 PHE A N 1
ATOM 1469 C CA . PHE A 1 192 ? 1.331 0.745 -17.209 1.00 94.81 192 PHE A CA 1
ATOM 1470 C C . PHE A 1 192 ? 0.928 0.144 -15.865 1.00 94.81 192 PHE A C 1
ATOM 1472 O O . PHE A 1 192 ? -0.260 -0.112 -15.642 1.00 94.81 192 PHE A O 1
ATOM 1479 N N . LEU A 1 193 ? 1.898 -0.073 -14.973 1.00 94.62 193 LEU A N 1
ATOM 1480 C CA . LEU A 1 193 ? 1.631 -0.550 -13.618 1.00 94.62 193 LEU A CA 1
ATOM 1481 C C . LEU A 1 193 ? 0.810 0.481 -12.835 1.00 94.62 193 LEU A C 1
ATOM 1483 O O . LEU A 1 193 ? -0.212 0.121 -12.251 1.00 94.62 193 LEU A O 1
ATOM 1487 N N . ASP A 1 194 ? 1.196 1.759 -12.885 1.00 92.31 194 ASP A N 1
ATOM 1488 C CA . ASP A 1 194 ? 0.463 2.834 -12.213 1.00 92.31 194 ASP A CA 1
ATOM 1489 C C . ASP A 1 194 ? -0.973 2.931 -12.732 1.00 92.31 194 ASP A C 1
ATOM 1491 O O . ASP A 1 194 ? -1.921 2.839 -11.959 1.00 92.31 194 ASP A O 1
ATOM 1495 N N . LYS A 1 195 ? -1.171 2.993 -14.049 1.00 91.12 195 LYS A N 1
ATOM 1496 C CA . LYS A 1 195 ? -2.505 3.090 -14.651 1.00 91.12 195 LYS A CA 1
ATOM 1497 C C . LYS A 1 195 ? -3.417 1.925 -14.266 1.00 91.12 195 LYS A C 1
ATOM 1499 O O . LYS A 1 195 ? -4.598 2.154 -14.008 1.00 91.12 195 LYS A O 1
ATOM 1504 N N . LYS A 1 196 ? -2.899 0.692 -14.256 1.00 90.12 196 LYS A N 1
ATOM 1505 C CA . LYS A 1 196 ? -3.707 -0.505 -13.985 1.00 90.12 196 LYS A CA 1
ATOM 1506 C C . LYS A 1 196 ? -4.085 -0.623 -12.510 1.00 90.12 196 LYS A C 1
ATOM 1508 O O . LYS A 1 196 ? -5.250 -0.843 -12.205 1.00 90.12 196 LYS A O 1
ATOM 1513 N N . TYR A 1 197 ? -3.119 -0.457 -11.609 1.00 87.44 197 TYR A N 1
ATOM 1514 C CA . TYR A 1 197 ? -3.308 -0.800 -10.197 1.00 87.44 197 TYR A CA 1
ATOM 1515 C C . TYR A 1 197 ? -3.650 0.400 -9.302 1.00 87.44 197 TYR A C 1
ATOM 1517 O O . TYR A 1 197 ? -4.047 0.220 -8.151 1.00 87.44 197 TYR A O 1
ATOM 1525 N N . ARG A 1 198 ? -3.567 1.638 -9.809 1.00 81.44 198 ARG A N 1
ATOM 1526 C CA . ARG A 1 198 ? -3.941 2.847 -9.053 1.00 81.44 198 ARG A CA 1
ATOM 1527 C C . ARG A 1 198 ? -5.440 2.954 -8.767 1.00 81.44 198 ARG A C 1
ATOM 1529 O O . ARG A 1 198 ? -5.807 3.463 -7.710 1.00 81.44 198 ARG A O 1
ATOM 1536 N N . SER A 1 199 ? -6.302 2.525 -9.691 1.00 66.44 199 SER A N 1
ATOM 1537 C CA . SER A 1 199 ? -7.766 2.576 -9.530 1.00 66.44 199 SER A CA 1
ATOM 1538 C C . SER A 1 199 ? -8.317 1.378 -8.758 1.00 66.44 199 SER A C 1
ATOM 1540 O O . SER A 1 199 ? -9.239 1.541 -7.959 1.00 66.44 199 SER A O 1
ATOM 1542 N N . GLU A 1 200 ? -7.729 0.198 -8.953 1.00 64.75 200 GLU A N 1
ATOM 1543 C CA . GLU A 1 200 ? -8.087 -1.027 -8.234 1.00 64.75 200 GLU A CA 1
ATOM 1544 C C . GLU A 1 200 ? -7.861 -0.867 -6.722 1.00 64.75 200 GLU A C 1
ATOM 1546 O O . GLU A 1 200 ? -8.742 -1.179 -5.923 1.00 64.75 200 GLU A O 1
ATOM 1551 N N . ASP A 1 201 ? -6.754 -0.225 -6.337 1.00 67.19 201 ASP A N 1
ATOM 1552 C CA . ASP A 1 201 ? -6.454 0.141 -4.949 1.00 67.19 201 ASP A CA 1
ATOM 1553 C C . ASP A 1 201 ? -7.523 1.071 -4.342 1.00 67.19 201 ASP A C 1
ATOM 1555 O O . ASP A 1 201 ? -7.925 0.890 -3.197 1.00 67.19 201 ASP A O 1
ATOM 1559 N N . ALA A 1 202 ? -8.065 2.027 -5.109 1.00 71.94 202 ALA A N 1
ATOM 1560 C CA . ALA A 1 202 ? -9.131 2.905 -4.615 1.00 71.94 202 ALA A CA 1
ATOM 1561 C C . ALA A 1 202 ? -10.465 2.159 -4.405 1.00 71.94 202 ALA A C 1
ATOM 1563 O O . ALA A 1 202 ? -11.204 2.469 -3.466 1.00 71.94 202 ALA A O 1
ATOM 1564 N N . GLY A 1 203 ? -10.776 1.175 -5.256 1.00 80.31 203 GLY A N 1
ATOM 1565 C CA . GLY A 1 203 ? -11.959 0.321 -5.117 1.00 80.31 203 GLY A CA 1
ATOM 1566 C C . GLY A 1 203 ? -11.892 -0.565 -3.872 1.00 80.31 203 GLY A C 1
ATOM 1567 O O . GLY A 1 203 ? -12.820 -0.552 -3.059 1.00 80.31 203 GLY A O 1
ATOM 1568 N N . SER A 1 204 ? -10.770 -1.265 -3.685 1.00 82.62 204 SER A N 1
ATOM 1569 C CA . SER A 1 204 ? -10.518 -2.115 -2.514 1.00 82.62 204 SER A CA 1
ATOM 1570 C C . SER A 1 204 ? -10.474 -1.306 -1.218 1.00 82.62 204 SER A C 1
ATOM 1572 O O . SER A 1 204 ? -11.129 -1.674 -0.241 1.00 82.62 204 SER A O 1
ATOM 1574 N N . GLN A 1 205 ? -9.826 -0.134 -1.229 1.00 86.69 205 GLN A N 1
ATOM 1575 C CA . GLN A 1 205 ? -9.827 0.793 -0.094 1.00 86.69 205 GLN A CA 1
ATOM 1576 C C . GLN A 1 205 ? -11.245 1.227 0.286 1.00 86.69 205 GLN A C 1
ATOM 1578 O O . GLN A 1 205 ? -11.635 1.127 1.451 1.00 86.69 205 GLN A O 1
ATOM 1583 N N . LYS A 1 206 ? -12.049 1.663 -0.695 1.00 89.88 206 LYS A N 1
ATOM 1584 C CA . LYS A 1 206 ? -13.444 2.060 -0.461 1.00 89.88 206 LYS A CA 1
ATOM 1585 C C . LYS A 1 206 ? -14.269 0.901 0.097 1.00 89.88 206 LYS A C 1
ATOM 1587 O O . LYS A 1 206 ? -15.085 1.121 0.988 1.00 89.88 206 LYS A O 1
ATOM 1592 N N . HIS A 1 207 ? -14.058 -0.317 -0.399 1.00 90.44 207 HIS A N 1
ATOM 1593 C CA . HIS A 1 207 ? -14.753 -1.501 0.096 1.00 90.44 207 HIS A CA 1
ATOM 1594 C C . HIS A 1 207 ? -14.391 -1.818 1.556 1.00 90.44 207 HIS A C 1
ATOM 1596 O O . HIS A 1 207 ? -15.295 -1.991 2.373 1.00 90.44 207 HIS A O 1
ATOM 1602 N N . ALA A 1 208 ? -13.100 -1.824 1.908 1.00 93.19 208 ALA A N 1
ATOM 1603 C CA . ALA A 1 208 ? -12.639 -2.065 3.278 1.00 93.19 208 ALA A CA 1
ATOM 1604 C C . ALA A 1 208 ? -13.189 -1.015 4.261 1.00 93.19 208 ALA A C 1
ATOM 1606 O O . ALA A 1 208 ? -13.713 -1.365 5.323 1.00 93.19 208 ALA A O 1
ATOM 1607 N N . VAL A 1 209 ? -13.155 0.270 3.877 1.00 95.19 209 VAL A N 1
ATOM 1608 C CA . VAL A 1 209 ? -13.749 1.359 4.671 1.00 95.19 209 VAL A CA 1
ATOM 1609 C C . VAL A 1 209 ? -15.255 1.174 4.818 1.00 95.19 209 VAL A C 1
ATOM 1611 O O . VAL A 1 209 ? -15.755 1.254 5.934 1.00 95.19 209 VAL A O 1
ATOM 1614 N N . ALA A 1 210 ? -15.978 0.865 3.739 1.00 95.94 210 ALA A N 1
ATOM 1615 C CA . ALA A 1 210 ? -17.424 0.662 3.793 1.00 95.94 210 ALA A CA 1
ATOM 1616 C C . ALA A 1 210 ? -17.808 -0.534 4.679 1.00 95.94 210 ALA A C 1
ATOM 1618 O O . ALA A 1 210 ? -18.777 -0.457 5.432 1.00 95.94 210 ALA A O 1
ATOM 1619 N N . LYS A 1 211 ? -17.049 -1.636 4.628 1.00 96.38 211 LYS A N 1
ATOM 1620 C CA . LYS A 1 211 ? -17.262 -2.810 5.487 1.00 96.38 211 LYS A CA 1
ATOM 1621 C C . LYS A 1 211 ? -17.071 -2.446 6.961 1.00 96.38 211 LYS A C 1
ATOM 1623 O O . LYS A 1 211 ? -17.925 -2.768 7.786 1.00 96.38 211 LYS A O 1
ATOM 1628 N N . PHE A 1 212 ? -16.001 -1.716 7.284 1.00 97.19 212 PHE A N 1
ATOM 1629 C CA . PHE A 1 212 ? -15.779 -1.183 8.628 1.00 97.19 212 PHE A CA 1
ATOM 1630 C C . PHE A 1 212 ? -16.884 -0.219 9.059 1.00 97.19 212 PHE A C 1
ATOM 1632 O O . PHE A 1 212 ? -17.413 -0.359 10.157 1.00 97.19 212 PHE A O 1
ATOM 1639 N N . GLU A 1 213 ? -17.262 0.742 8.219 1.00 95.75 213 GLU A N 1
ATOM 1640 C CA . GLU A 1 213 ? -18.259 1.770 8.521 1.00 95.75 213 GLU A CA 1
ATOM 1641 C C . GLU A 1 213 ? -19.636 1.158 8.804 1.00 95.75 213 GLU A C 1
ATOM 1643 O O . GLU A 1 213 ? -20.225 1.438 9.852 1.00 95.75 213 GLU A O 1
ATOM 1648 N N . HIS A 1 214 ? -20.100 0.249 7.944 1.00 96.19 214 HIS A N 1
ATOM 1649 C CA . HIS A 1 214 ? -21.418 -0.376 8.059 1.00 96.19 214 HIS A CA 1
ATOM 1650 C C . HIS A 1 214 ? -21.518 -1.456 9.141 1.00 96.19 214 HIS A C 1
ATOM 1652 O O . HIS A 1 214 ? -22.631 -1.787 9.554 1.00 96.19 214 HIS A O 1
ATOM 1658 N N . TYR A 1 215 ? -20.398 -1.997 9.629 1.00 97.69 215 TYR A N 1
ATOM 1659 C CA . TYR A 1 215 ? -20.423 -2.989 10.701 1.00 97.69 215 TYR A CA 1
ATOM 1660 C C . TYR A 1 215 ? -21.036 -2.408 11.987 1.00 97.69 215 TYR A C 1
ATOM 1662 O O . TYR A 1 215 ? -20.616 -1.347 12.464 1.00 97.69 215 TYR A O 1
ATOM 1670 N N . LYS A 1 216 ? -21.993 -3.124 12.583 1.00 95.25 216 LYS A N 1
ATOM 1671 C CA . LYS A 1 216 ? -22.651 -2.775 13.851 1.00 95.25 216 LYS A CA 1
ATOM 1672 C C . LYS A 1 216 ? -22.686 -3.999 14.754 1.00 95.25 216 LYS A C 1
ATOM 1674 O O . LYS A 1 216 ? -23.017 -5.084 14.283 1.00 95.25 216 LYS A O 1
ATOM 1679 N N . MET A 1 217 ? -22.368 -3.821 16.035 1.00 97.12 217 MET A N 1
ATOM 1680 C CA . MET A 1 217 ? -22.500 -4.907 17.001 1.00 97.12 217 MET A CA 1
ATOM 1681 C C . MET A 1 217 ? -23.962 -5.077 17.414 1.00 97.12 217 MET A C 1
ATOM 1683 O O . MET A 1 217 ? -24.728 -4.113 17.461 1.00 97.12 217 MET A O 1
ATOM 1687 N N . VAL A 1 218 ? -24.331 -6.309 17.744 1.00 96.44 218 VAL A N 1
ATOM 1688 C CA . VAL A 1 218 ? -25.669 -6.695 18.201 1.00 96.44 218 VAL A CA 1
ATOM 1689 C C . VAL A 1 218 ? -25.590 -7.401 19.552 1.00 96.44 218 VAL A C 1
ATOM 1691 O O . VAL A 1 218 ? -24.589 -8.048 19.856 1.00 96.44 218 VAL A O 1
ATOM 1694 N N . ASP A 1 219 ? -26.646 -7.294 20.360 1.00 94.00 219 ASP A N 1
ATOM 1695 C CA . ASP A 1 219 ? -26.694 -7.893 21.704 1.00 94.00 219 ASP A CA 1
ATOM 1696 C C . ASP A 1 219 ? -26.757 -9.430 21.680 1.00 94.00 219 ASP A C 1
ATOM 1698 O O . ASP A 1 219 ? -26.354 -10.086 22.633 1.00 94.00 219 ASP A O 1
ATOM 1702 N N . SER A 1 220 ? -27.224 -10.024 20.578 1.00 94.56 220 SER A N 1
ATOM 1703 C CA . SER A 1 220 ? -27.415 -11.474 20.440 1.00 94.56 220 SER A CA 1
ATOM 1704 C C . SER A 1 220 ? -26.126 -12.280 20.242 1.00 94.56 220 SER A C 1
ATOM 1706 O O . SER A 1 220 ? -26.182 -13.504 20.141 1.00 94.56 220 SER A O 1
ATOM 1708 N N . ARG A 1 221 ? -24.968 -11.620 20.143 1.00 94.88 221 ARG A N 1
ATOM 1709 C CA . ARG A 1 221 ? -23.670 -12.254 19.880 1.00 94.88 221 ARG A CA 1
ATOM 1710 C C . ARG A 1 221 ? -22.665 -11.891 20.978 1.00 94.88 221 ARG A C 1
ATOM 1712 O O . ARG A 1 221 ? -22.706 -10.766 21.480 1.00 94.88 221 ARG A O 1
ATOM 1719 N N . PRO A 1 222 ? -21.701 -12.769 21.310 1.00 94.75 222 PRO A N 1
ATOM 1720 C CA . PRO A 1 222 ? -20.674 -12.459 22.300 1.00 94.75 222 PRO A CA 1
ATOM 1721 C C . PRO A 1 222 ? -19.911 -11.170 21.959 1.00 94.75 222 PRO A C 1
ATOM 1723 O O . PRO A 1 222 ? -19.399 -11.013 20.848 1.00 94.75 222 PRO A O 1
ATOM 1726 N N . LEU A 1 223 ? -19.804 -10.244 22.921 1.00 95.75 223 LEU A N 1
ATOM 1727 C CA . LEU A 1 223 ? -19.161 -8.939 22.708 1.00 95.75 223 LEU A CA 1
ATOM 1728 C C . LEU A 1 223 ? -17.731 -9.089 22.179 1.00 95.75 223 LEU A C 1
ATOM 1730 O O . LEU A 1 223 ? -17.339 -8.399 21.244 1.00 95.75 223 LEU A O 1
ATOM 1734 N N . MET A 1 224 ? -16.954 -10.004 22.761 1.00 96.38 224 MET A N 1
ATOM 1735 C CA . MET A 1 224 ? -15.537 -10.145 22.425 1.00 96.38 224 MET A CA 1
ATOM 1736 C C . MET A 1 224 ? -15.286 -10.715 21.027 1.00 96.38 224 MET A C 1
ATOM 1738 O O . MET A 1 224 ? -14.305 -10.323 20.399 1.00 96.38 224 MET A O 1
ATOM 1742 N N . GLU A 1 225 ? -16.168 -11.574 20.512 1.00 97.00 225 GLU A N 1
ATOM 1743 C CA . GLU A 1 225 ? -16.091 -12.033 19.118 1.00 97.00 225 GLU A CA 1
ATOM 1744 C C . GLU A 1 225 ? -16.295 -10.856 18.161 1.00 97.00 225 GLU A C 1
ATOM 1746 O O . GLU A 1 225 ? -15.495 -10.629 17.255 1.00 97.00 225 GLU A O 1
ATOM 1751 N N . GLN A 1 226 ? -17.306 -10.032 18.438 1.00 97.75 226 GLN A N 1
ATOM 1752 C CA . GLN A 1 226 ? -17.610 -8.851 17.637 1.00 97.75 226 GLN A CA 1
ATOM 1753 C C . GLN A 1 226 ? -16.523 -7.768 17.736 1.00 97.75 226 GLN A C 1
ATOM 1755 O O . GLN A 1 226 ? -16.252 -7.078 16.756 1.00 97.75 226 GLN A O 1
ATOM 1760 N N . VAL A 1 227 ? -15.872 -7.610 18.894 1.00 97.25 227 VAL A N 1
ATOM 1761 C CA . VAL A 1 227 ? -14.706 -6.722 19.053 1.00 97.25 227 VAL A CA 1
ATOM 1762 C C . VAL A 1 227 ? -13.545 -7.196 18.179 1.00 97.25 227 VAL A C 1
ATOM 1764 O O . VAL A 1 227 ? -12.934 -6.374 17.496 1.00 97.25 227 VAL A O 1
ATOM 1767 N N . ASN A 1 228 ? -13.276 -8.504 18.148 1.00 96.75 228 ASN A N 1
ATOM 1768 C CA . ASN A 1 228 ? -12.240 -9.078 17.291 1.00 96.75 228 ASN A CA 1
ATOM 1769 C C . ASN A 1 228 ? -12.561 -8.879 15.799 1.00 96.75 228 ASN A C 1
ATOM 1771 O O . ASN A 1 228 ? -11.678 -8.524 15.025 1.00 96.75 228 ASN A O 1
ATOM 1775 N N . GLU A 1 229 ? -13.829 -9.019 15.397 1.00 97.75 229 GLU A N 1
ATOM 1776 C CA . GLU A 1 229 ? -14.277 -8.699 14.033 1.00 97.75 229 GLU A CA 1
ATOM 1777 C C . GLU A 1 229 ? -13.978 -7.243 13.662 1.00 97.75 229 GLU A C 1
ATOM 1779 O O . GLU A 1 229 ? -13.391 -6.987 12.613 1.00 97.75 229 GLU A O 1
ATOM 1784 N N . VAL A 1 230 ? -14.285 -6.280 14.537 1.00 97.19 230 VAL A N 1
ATOM 1785 C CA . VAL A 1 230 ? -13.962 -4.865 14.283 1.00 97.19 230 VAL A CA 1
ATOM 1786 C C . VAL A 1 230 ? -12.451 -4.625 14.214 1.00 97.19 230 VAL A C 1
ATOM 1788 O O . VAL A 1 230 ? -11.999 -3.851 13.369 1.00 97.19 230 VAL A O 1
ATOM 1791 N N . GLN A 1 231 ? -11.655 -5.292 15.056 1.00 96.44 231 GLN A N 1
ATOM 1792 C CA . GLN A 1 231 ? -10.195 -5.224 14.962 1.00 96.44 231 GLN A CA 1
ATOM 1793 C C . GLN A 1 231 ? -9.699 -5.775 13.622 1.00 96.44 231 GLN A C 1
ATOM 1795 O O . GLN A 1 231 ? -8.871 -5.124 12.989 1.00 96.44 231 GLN A O 1
ATOM 1800 N N . ASN A 1 232 ? -10.242 -6.894 13.141 1.00 96.56 232 ASN A N 1
ATOM 1801 C CA . ASN A 1 232 ? -9.898 -7.448 11.831 1.00 96.56 232 ASN A CA 1
ATOM 1802 C C . ASN A 1 232 ? -10.226 -6.469 10.696 1.00 96.56 232 ASN A C 1
ATOM 1804 O O . ASN A 1 232 ? -9.392 -6.261 9.822 1.00 96.56 232 ASN A O 1
ATOM 1808 N N . LEU A 1 233 ? -11.375 -5.787 10.744 1.00 96.88 233 LEU A N 1
ATOM 1809 C CA . LEU A 1 233 ? -11.731 -4.754 9.759 1.00 96.88 233 LEU A CA 1
ATOM 1810 C C . LEU A 1 233 ? -10.744 -3.576 9.761 1.00 96.88 233 LEU A C 1
ATOM 1812 O O . LEU A 1 233 ? -10.368 -3.076 8.703 1.00 96.88 233 LEU A O 1
ATOM 1816 N N . LEU A 1 234 ? -10.279 -3.146 10.939 1.00 95.81 234 LEU A N 1
ATOM 1817 C CA . LEU A 1 234 ? -9.218 -2.137 11.038 1.00 95.81 234 LEU A CA 1
ATOM 1818 C C . LEU A 1 234 ? -7.901 -2.644 10.433 1.00 95.81 234 LEU A C 1
ATOM 1820 O O . LEU A 1 234 ? -7.210 -1.884 9.756 1.00 95.81 234 LEU A O 1
ATOM 1824 N N . HIS A 1 235 ? -7.561 -3.920 10.637 1.00 93.88 235 HIS A N 1
ATOM 1825 C CA . HIS A 1 235 ? -6.369 -4.530 10.044 1.00 93.88 235 HIS A CA 1
ATOM 1826 C C . HIS A 1 235 ? -6.484 -4.642 8.521 1.00 93.88 235 HIS A C 1
ATOM 1828 O O . HIS A 1 235 ? -5.504 -4.363 7.837 1.00 93.88 235 HIS A O 1
ATOM 1834 N N . GLU A 1 236 ? -7.663 -4.968 7.982 1.00 91.94 236 GLU A N 1
ATOM 1835 C CA . GLU A 1 236 ? -7.938 -4.947 6.538 1.00 91.94 236 GLU A CA 1
ATOM 1836 C C . GLU A 1 236 ? -7.674 -3.545 5.962 1.00 91.94 236 GLU A C 1
ATOM 1838 O O . GLU A 1 236 ? -6.916 -3.401 5.008 1.00 91.94 236 GLU A O 1
ATOM 1843 N N . ILE A 1 237 ? -8.192 -2.487 6.596 1.00 92.81 237 ILE A N 1
ATOM 1844 C CA . ILE A 1 237 ? -7.931 -1.096 6.183 1.00 92.81 237 ILE A CA 1
ATOM 1845 C C . ILE A 1 237 ? -6.432 -0.758 6.216 1.00 92.81 237 ILE A C 1
ATOM 1847 O O . ILE A 1 237 ? -5.915 -0.104 5.306 1.00 92.81 237 ILE A O 1
ATOM 1851 N N . HIS A 1 238 ? -5.728 -1.187 7.264 1.00 89.12 238 HIS A N 1
ATOM 1852 C CA . HIS A 1 238 ? -4.286 -0.985 7.375 1.00 89.12 238 HIS A CA 1
ATOM 1853 C C . HIS A 1 238 ? -3.503 -1.746 6.302 1.00 89.12 238 HIS A C 1
ATOM 1855 O O . HIS A 1 238 ? -2.529 -1.206 5.771 1.00 89.12 238 HIS A O 1
ATOM 1861 N N . ALA A 1 239 ? -3.934 -2.963 5.967 1.00 84.38 239 ALA A N 1
ATOM 1862 C CA . ALA A 1 239 ? -3.350 -3.758 4.898 1.00 84.38 239 ALA A CA 1
ATOM 1863 C C . ALA A 1 239 ? -3.483 -3.028 3.556 1.00 84.38 239 ALA A C 1
ATOM 1865 O O . ALA A 1 239 ? -2.479 -2.869 2.869 1.00 84.38 239 ALA A O 1
ATOM 1866 N N . GLU A 1 240 ? -4.650 -2.437 3.265 1.00 84.56 240 GLU A N 1
ATOM 1867 C CA . GLU A 1 240 ? -4.905 -1.577 2.091 1.00 84.56 240 GLU A CA 1
ATOM 1868 C C . GLU A 1 240 ? -4.092 -0.257 2.079 1.00 84.56 240 GLU A C 1
ATOM 1870 O O . GLU A 1 240 ? -4.305 0.626 1.245 1.00 84.56 240 GLU A O 1
ATOM 1875 N N . GLY A 1 241 ? -3.149 -0.077 3.010 1.00 79.00 241 GLY A N 1
ATOM 1876 C CA . GLY A 1 241 ? -2.223 1.054 3.057 1.00 79.00 241 GLY A CA 1
ATOM 1877 C C . GLY A 1 241 ? -2.811 2.329 3.665 1.00 79.00 241 GLY A C 1
ATOM 1878 O O . GLY A 1 241 ? -2.142 3.368 3.679 1.00 79.00 241 GLY A O 1
ATOM 1879 N N . MET A 1 242 ? -4.034 2.272 4.196 1.00 87.69 242 MET A N 1
ATOM 1880 C CA . MET A 1 242 ? -4.667 3.405 4.863 1.00 87.69 242 MET A CA 1
ATOM 1881 C C . MET A 1 242 ? -4.235 3.474 6.331 1.00 87.69 242 MET A C 1
ATOM 1883 O O . MET A 1 242 ? -4.132 2.472 7.035 1.00 87.69 242 MET A O 1
ATOM 1887 N N . ARG A 1 243 ? -3.983 4.687 6.829 1.00 87.56 243 ARG A N 1
ATOM 1888 C CA . ARG A 1 243 ? -3.675 4.920 8.245 1.00 87.56 243 ARG A CA 1
ATOM 1889 C C . ARG A 1 243 ? -4.838 5.641 8.906 1.00 87.56 243 ARG A C 1
ATOM 1891 O O . ARG A 1 243 ? -5.113 6.788 8.569 1.00 87.56 243 ARG A O 1
ATOM 1898 N N . ILE A 1 244 ? -5.478 4.983 9.868 1.00 92.25 244 ILE A N 1
ATOM 1899 C CA . ILE A 1 244 ? -6.499 5.589 10.725 1.00 92.25 244 ILE A CA 1
ATOM 1900 C C . ILE A 1 244 ? -5.850 6.005 12.044 1.00 92.25 244 ILE A C 1
ATOM 1902 O O . ILE A 1 244 ? -5.147 5.212 12.670 1.00 92.25 244 ILE A O 1
ATOM 1906 N N . CYS A 1 245 ? -6.092 7.237 12.493 1.00 94.12 245 CYS A N 1
ATOM 1907 C CA . CYS A 1 245 ? -5.558 7.703 13.768 1.00 94.12 245 CYS A CA 1
ATOM 1908 C C . CYS A 1 245 ? -6.200 6.974 14.963 1.00 94.12 245 CYS A C 1
ATOM 1910 O O . CYS A 1 245 ? -7.392 6.663 14.962 1.00 94.12 245 CYS A O 1
ATOM 1912 N N . GLN A 1 246 ? -5.407 6.747 16.013 1.00 94.06 246 GLN A N 1
ATOM 1913 C CA . GLN A 1 246 ? -5.804 5.971 17.192 1.00 94.06 246 GLN A CA 1
ATOM 1914 C C . GLN A 1 246 ? -7.113 6.461 17.829 1.00 94.06 246 GLN A C 1
ATOM 1916 O O . GLN A 1 246 ? -7.989 5.665 18.161 1.00 94.06 246 GLN A O 1
ATOM 1921 N N . THR A 1 247 ? -7.262 7.780 17.956 1.00 93.88 247 THR A N 1
ATOM 1922 C CA . THR A 1 247 ? -8.447 8.421 18.538 1.00 93.88 247 THR A CA 1
ATOM 1923 C C . THR A 1 247 ? -9.719 8.086 17.760 1.00 93.88 247 THR A C 1
ATOM 1925 O O . THR A 1 247 ? -10.754 7.815 18.363 1.00 93.88 247 THR A O 1
ATOM 1928 N N . TYR A 1 248 ? -9.645 8.057 16.426 1.00 94.56 248 TYR A N 1
ATOM 1929 C CA . TYR A 1 248 ? -10.789 7.720 15.582 1.00 94.56 248 TYR A CA 1
ATOM 1930 C C . TYR A 1 248 ? -11.144 6.234 15.672 1.00 94.56 248 TYR A C 1
ATOM 1932 O O . TYR A 1 248 ? -12.324 5.900 15.751 1.00 94.56 248 TYR A O 1
ATOM 1940 N N . GLN A 1 249 ? -10.143 5.344 15.731 1.00 95.75 249 GLN A N 1
ATOM 1941 C CA . GLN A 1 249 ? -10.379 3.907 15.925 1.00 95.75 249 GLN A CA 1
ATOM 1942 C C . GLN A 1 249 ? -11.146 3.649 17.229 1.00 95.75 249 GLN A C 1
ATOM 1944 O O . GLN A 1 249 ? -12.176 2.977 17.220 1.00 95.75 249 GLN A O 1
ATOM 1949 N N . VAL A 1 250 ? -10.687 4.248 18.333 1.00 96.38 250 VAL A N 1
ATOM 1950 C CA . VAL A 1 250 ? -11.336 4.165 19.652 1.00 96.38 250 VAL A CA 1
ATOM 1951 C C . VAL A 1 250 ? -12.771 4.691 19.588 1.00 96.38 250 VAL A C 1
ATOM 1953 O O . VAL A 1 250 ? -13.692 3.994 20.009 1.00 96.38 250 VAL A O 1
ATOM 1956 N N . ALA A 1 251 ? -12.980 5.880 19.016 1.00 95.19 251 ALA A N 1
ATOM 1957 C CA . ALA A 1 251 ? -14.312 6.466 18.882 1.00 95.19 251 ALA A CA 1
ATOM 1958 C C . ALA A 1 251 ? -15.261 5.567 18.071 1.00 95.19 251 ALA A C 1
ATOM 1960 O O . ALA A 1 251 ? -16.391 5.330 18.492 1.00 95.19 251 ALA A O 1
ATOM 1961 N N . CYS A 1 252 ? -14.797 5.002 16.955 1.00 95.19 252 CYS A N 1
ATOM 1962 C CA . CYS A 1 252 ? -15.609 4.116 16.123 1.00 95.19 252 CYS A CA 1
ATOM 1963 C C . CYS A 1 252 ? -15.998 2.826 16.843 1.00 95.19 252 CYS A C 1
ATOM 1965 O O . CYS A 1 252 ? -17.149 2.408 16.751 1.00 95.19 252 CYS A O 1
ATOM 1967 N N . VAL A 1 253 ? -15.074 2.199 17.577 1.00 96.31 253 VAL A N 1
ATOM 1968 C CA . VAL A 1 253 ? -15.387 0.991 18.356 1.00 96.31 253 VAL A CA 1
ATOM 1969 C C . VAL A 1 253 ? -16.432 1.305 19.430 1.00 96.31 253 VAL A C 1
ATOM 1971 O O . VAL A 1 253 ? -17.391 0.551 19.566 1.00 96.31 253 VAL A O 1
ATOM 1974 N N . ILE A 1 254 ? -16.305 2.441 20.131 1.00 95.94 254 ILE A N 1
ATOM 1975 C CA . ILE A 1 254 ? -17.299 2.907 21.115 1.00 95.94 254 ILE A CA 1
ATOM 1976 C C . ILE A 1 254 ? -18.665 3.129 20.455 1.00 95.94 254 ILE A C 1
ATOM 1978 O O . ILE A 1 254 ? -19.694 2.746 21.012 1.00 95.94 254 ILE A O 1
ATOM 1982 N N . GLU A 1 255 ? -18.705 3.744 19.270 1.00 96.19 255 GLU A N 1
ATOM 1983 C CA . GLU A 1 255 ? -19.970 3.970 18.571 1.00 96.19 255 GLU A CA 1
ATOM 1984 C C . GLU A 1 255 ? -20.647 2.679 18.121 1.00 96.19 255 GLU A C 1
ATOM 1986 O O . GLU A 1 255 ? -21.877 2.608 18.151 1.00 96.19 255 GLU A O 1
ATOM 1991 N N . LYS A 1 256 ? -19.859 1.664 17.762 1.00 96.81 256 LYS A N 1
ATOM 1992 C CA . LYS A 1 256 ? -20.339 0.367 17.280 1.00 96.81 256 LYS A CA 1
ATOM 1993 C C . LYS A 1 256 ? -20.844 -0.564 18.377 1.00 96.81 256 LYS A C 1
ATOM 1995 O O . LYS A 1 256 ? -21.432 -1.579 18.015 1.00 96.81 256 LYS A O 1
ATOM 2000 N N . LEU A 1 257 ? -20.627 -0.244 19.658 1.00 96.94 257 LEU A N 1
ATOM 2001 C CA . LEU A 1 257 ? -21.092 -1.061 20.783 1.00 96.94 257 LEU A CA 1
ATOM 2002 C C . LEU A 1 257 ? -22.601 -1.328 20.704 1.00 96.94 257 LEU A C 1
ATOM 2004 O O . LEU A 1 257 ? -23.357 -0.436 20.301 1.00 96.94 257 LEU A O 1
ATOM 2008 N N . PRO A 1 258 ? -23.040 -2.535 21.099 1.00 96.00 258 PRO A N 1
ATOM 2009 C CA . PRO A 1 258 ? -24.429 -2.929 20.970 1.00 96.00 258 PRO A CA 1
ATOM 2010 C C . PRO A 1 258 ? -25.330 -2.144 21.947 1.00 96.00 258 PRO A C 1
ATOM 2012 O O . PRO A 1 258 ? -24.841 -1.635 22.966 1.00 96.00 258 PRO A O 1
ATOM 2015 N N . PRO A 1 259 ? -26.639 -2.020 21.657 1.00 93.06 259 PRO A N 1
ATOM 2016 C CA . PRO A 1 259 ? -27.574 -1.220 22.454 1.00 93.06 259 PRO A CA 1
ATOM 2017 C C . PRO A 1 259 ? -27.616 -1.585 23.942 1.00 93.06 259 PRO A C 1
ATOM 2019 O O . PRO A 1 259 ? -27.708 -0.692 24.789 1.00 93.06 259 PRO A O 1
ATOM 2022 N N . GLY A 1 260 ? -27.475 -2.865 24.285 1.00 92.06 260 GLY A N 1
ATOM 2023 C CA . GLY A 1 260 ? -27.417 -3.330 25.667 1.00 92.06 260 GLY A CA 1
ATOM 2024 C C . GLY A 1 260 ? -26.274 -2.723 26.486 1.00 92.06 260 GLY A C 1
ATOM 2025 O O . GLY A 1 260 ? -26.358 -2.736 27.711 1.00 92.06 260 GLY A O 1
ATOM 2026 N N . LEU A 1 261 ? -25.245 -2.141 25.855 1.00 93.81 261 LEU A N 1
ATOM 2027 C CA . LEU A 1 261 ? -24.098 -1.472 26.488 1.00 93.81 261 LEU A CA 1
ATOM 2028 C C . LEU A 1 261 ? -24.205 0.065 26.514 1.00 93.81 261 LEU A C 1
ATOM 2030 O O . LEU A 1 261 ? -23.189 0.750 26.626 1.00 93.81 261 LEU A O 1
ATOM 2034 N N . THR A 1 262 ? -25.412 0.629 26.431 1.00 93.50 262 THR A N 1
ATOM 2035 C CA . THR A 1 262 ? -25.628 2.089 26.354 1.00 93.50 262 THR A CA 1
ATOM 2036 C C . THR A 1 262 ? -24.978 2.868 27.507 1.00 93.50 262 THR A C 1
ATOM 2038 O O . THR A 1 262 ? -24.258 3.838 27.257 1.00 93.50 262 THR A O 1
ATOM 2041 N N . ASP A 1 263 ? -25.142 2.431 28.758 1.00 92.94 263 ASP A N 1
ATOM 2042 C CA . ASP A 1 263 ? -24.559 3.130 29.915 1.00 92.94 263 ASP A CA 1
ATOM 2043 C C . ASP A 1 263 ? -23.029 3.100 29.890 1.00 92.94 263 ASP A C 1
ATOM 2045 O O . ASP A 1 263 ? -22.362 4.119 30.095 1.00 92.94 263 ASP A O 1
ATOM 2049 N N . PHE A 1 264 ? -22.458 1.944 29.547 1.00 94.56 264 PHE A N 1
ATOM 2050 C CA . PHE A 1 264 ? -21.015 1.781 29.416 1.00 94.56 264 PHE A CA 1
ATOM 2051 C C . PHE A 1 264 ? -20.452 2.615 28.258 1.00 94.56 264 PHE A C 1
ATOM 2053 O O . PHE A 1 264 ? -19.427 3.286 28.400 1.00 94.56 264 PHE A O 1
ATOM 2060 N N . LYS A 1 265 ? -21.156 2.647 27.122 1.00 94.44 265 LYS A N 1
ATOM 2061 C CA . LYS A 1 265 ? -20.841 3.505 25.977 1.00 94.44 265 LYS A CA 1
ATOM 2062 C C . LYS A 1 265 ? -20.820 4.981 26.386 1.00 94.44 265 LYS A C 1
ATOM 2064 O O . LYS A 1 265 ? -19.868 5.687 26.053 1.00 94.44 265 LYS A O 1
ATOM 2069 N N . ASN A 1 266 ? -21.810 5.446 27.147 1.00 94.50 266 ASN A N 1
ATOM 2070 C CA . ASN A 1 266 ? -21.863 6.823 27.649 1.00 94.50 266 ASN A CA 1
ATOM 2071 C C . ASN A 1 266 ? -20.710 7.133 28.614 1.00 94.50 266 ASN A C 1
ATOM 2073 O O . ASN A 1 266 ? -20.060 8.174 28.482 1.00 94.50 266 ASN A O 1
ATOM 2077 N N . TYR A 1 267 ? -20.390 6.207 29.523 1.00 93.81 267 TYR A N 1
ATOM 2078 C CA . TYR A 1 267 ? -19.216 6.309 30.394 1.00 93.81 267 TYR A CA 1
ATOM 2079 C C . TYR A 1 267 ? -17.916 6.485 29.590 1.00 93.81 267 TYR A C 1
ATOM 2081 O O . TYR A 1 267 ? -17.095 7.347 29.916 1.00 93.81 267 TYR A O 1
ATOM 2089 N N . LEU A 1 268 ? -17.733 5.709 28.517 1.00 93.88 268 LEU A N 1
ATOM 2090 C CA . LEU A 1 268 ? -16.549 5.802 27.661 1.00 93.88 268 LEU A CA 1
ATOM 2091 C C . LEU A 1 268 ? -16.475 7.136 26.906 1.00 93.88 268 LEU A C 1
ATOM 2093 O O . LEU A 1 268 ? -15.395 7.718 26.837 1.00 93.88 268 LEU A O 1
ATOM 2097 N N . LYS A 1 269 ? -17.603 7.659 26.405 1.00 91.38 269 LYS A N 1
ATOM 2098 C CA . LYS A 1 269 ? -17.663 8.966 25.720 1.00 91.38 269 LYS A CA 1
ATOM 2099 C C . LYS A 1 269 ? -17.311 10.141 26.632 1.00 91.38 269 LYS A C 1
ATOM 2101 O O . LYS A 1 269 ? -16.662 11.087 26.197 1.00 91.38 269 LYS A O 1
ATOM 2106 N N . LEU A 1 270 ? -17.732 10.091 27.896 1.00 91.44 270 LEU A N 1
ATOM 2107 C CA . LEU A 1 270 ? -17.466 11.150 28.877 1.00 91.44 270 LEU A CA 1
ATOM 2108 C C . LEU A 1 270 ? -16.024 11.132 29.402 1.00 91.44 270 LEU A C 1
ATOM 2110 O O . LEU A 1 270 ? -15.560 12.094 30.024 1.00 91.44 270 LEU A O 1
ATOM 2114 N N . LYS A 1 271 ? -15.294 10.041 29.168 1.00 89.00 271 LYS A N 1
ATOM 2115 C CA . LYS A 1 271 ? -13.946 9.862 29.688 1.00 89.00 271 LYS A CA 1
ATOM 2116 C C . LYS A 1 271 ? -12.947 10.752 28.950 1.00 89.00 271 LYS A C 1
ATOM 2118 O O . LYS A 1 271 ? -12.519 10.457 27.844 1.00 89.00 271 LYS A O 1
ATOM 2123 N N . LYS A 1 272 ? -12.495 11.808 29.630 1.00 82.94 272 LYS A N 1
ATOM 2124 C CA . LYS A 1 272 ? -11.531 12.788 29.090 1.00 82.94 272 LYS A CA 1
ATOM 2125 C C . LYS A 1 272 ? -10.091 12.272 28.962 1.00 82.94 272 LYS A C 1
ATOM 2127 O O . LYS A 1 272 ? -9.270 12.914 28.316 1.00 82.94 272 LYS A O 1
ATOM 2132 N N . LYS A 1 273 ? -9.751 11.150 29.605 1.00 89.00 273 LYS A N 1
ATOM 2133 C CA . LYS A 1 273 ? -8.395 10.586 29.557 1.00 89.00 273 LYS A CA 1
ATOM 2134 C C . LYS A 1 273 ? -8.170 9.912 28.204 1.00 89.00 273 LYS A C 1
ATOM 2136 O O . LYS A 1 273 ? -8.964 9.053 27.826 1.00 89.00 273 LYS A O 1
ATOM 2141 N N . TRP A 1 274 ? -7.059 10.249 27.545 1.00 87.38 274 TRP A N 1
ATOM 2142 C CA . TRP A 1 274 ? -6.595 9.524 26.363 1.00 87.38 274 TRP A CA 1
ATOM 2143 C C . TRP A 1 274 ? -6.523 8.018 26.655 1.00 87.38 274 TRP A C 1
ATOM 2145 O O . TRP A 1 274 ? -6.046 7.614 27.719 1.00 87.38 274 TRP A O 1
ATOM 2155 N N . MET A 1 275 ? -7.028 7.204 25.730 1.00 92.75 275 MET A N 1
ATOM 2156 C CA . MET A 1 275 ? -7.013 5.746 25.825 1.00 92.75 275 MET A CA 1
ATOM 2157 C C . MET A 1 275 ? -6.585 5.144 24.491 1.00 92.75 275 MET A C 1
ATOM 2159 O O . MET A 1 275 ? -6.979 5.642 23.433 1.00 92.75 275 MET A O 1
ATOM 2163 N N . SER A 1 276 ? -5.787 4.081 24.548 1.00 95.62 276 SER A N 1
ATOM 2164 C CA . SER A 1 276 ? -5.442 3.296 23.365 1.00 95.62 276 SER A CA 1
ATOM 2165 C C . SER A 1 276 ? -6.589 2.344 22.988 1.00 95.62 276 SER A C 1
ATOM 2167 O O . SER A 1 276 ? -7.542 2.144 23.747 1.00 95.62 276 SER A O 1
ATOM 2169 N N . LEU A 1 277 ? -6.515 1.737 21.799 1.00 95.12 277 LEU A N 1
ATOM 2170 C CA . LEU A 1 277 ? -7.463 0.690 21.400 1.00 95.12 277 LEU A CA 1
ATOM 2171 C C . LEU A 1 277 ? -7.291 -0.550 22.281 1.00 95.12 277 LEU A C 1
ATOM 2173 O O . LEU A 1 277 ? -8.283 -1.164 22.650 1.00 95.12 277 LEU A O 1
ATOM 2177 N N . GLU A 1 278 ? -6.061 -0.877 22.672 1.00 95.94 278 GLU A N 1
ATOM 2178 C CA . GLU A 1 278 ? -5.768 -1.982 23.590 1.00 95.94 278 GLU A CA 1
ATOM 2179 C C . GLU A 1 278 ? -6.408 -1.754 24.967 1.00 95.94 278 GLU A C 1
ATOM 2181 O O . GLU A 1 278 ? -7.074 -2.646 25.495 1.00 95.94 278 GLU A O 1
ATOM 2186 N N . ASP A 1 279 ? -6.308 -0.531 25.504 1.00 95.88 279 ASP A N 1
ATOM 2187 C CA . ASP A 1 279 ? -6.960 -0.150 26.762 1.00 95.88 279 ASP A CA 1
ATOM 2188 C C . ASP A 1 279 ? -8.482 -0.305 26.672 1.00 95.88 279 ASP A C 1
ATOM 2190 O O . ASP A 1 279 ? -9.130 -0.770 27.616 1.00 95.88 279 ASP A O 1
ATOM 2194 N N . LEU A 1 280 ? -9.070 0.101 25.541 1.00 96.69 280 LEU A N 1
ATOM 2195 C CA . LEU A 1 280 ? -10.502 -0.039 25.292 1.00 96.69 280 LEU A CA 1
ATOM 2196 C C . LEU A 1 280 ? -10.907 -1.516 25.211 1.00 96.69 280 LEU A C 1
ATOM 2198 O O . LEU A 1 280 ? -11.878 -1.913 25.853 1.00 96.69 280 LEU A O 1
ATOM 2202 N N . VAL A 1 281 ? -10.161 -2.339 24.474 1.00 96.81 281 VAL A N 1
ATOM 2203 C CA . VAL A 1 281 ? -10.425 -3.781 24.342 1.00 96.81 281 VAL A CA 1
ATOM 2204 C C . VAL A 1 281 ? -10.340 -4.476 25.700 1.00 96.81 281 VAL A C 1
ATOM 2206 O O . VAL A 1 281 ? -11.201 -5.295 26.024 1.00 96.81 281 VAL A O 1
ATOM 2209 N N . MET A 1 282 ? -9.366 -4.112 26.538 1.00 96.69 282 MET A N 1
ATOM 2210 C CA . MET A 1 282 ? -9.262 -4.644 27.898 1.00 96.69 282 MET A CA 1
ATOM 2211 C C . MET A 1 282 ? -10.482 -4.265 28.749 1.00 96.69 282 MET A C 1
ATOM 2213 O O . MET A 1 282 ? -11.051 -5.109 29.440 1.00 96.69 282 MET A O 1
ATOM 2217 N N . LYS A 1 283 ? -10.938 -3.011 28.663 1.00 95.75 283 LYS A N 1
ATOM 2218 C CA . LYS A 1 283 ? -12.15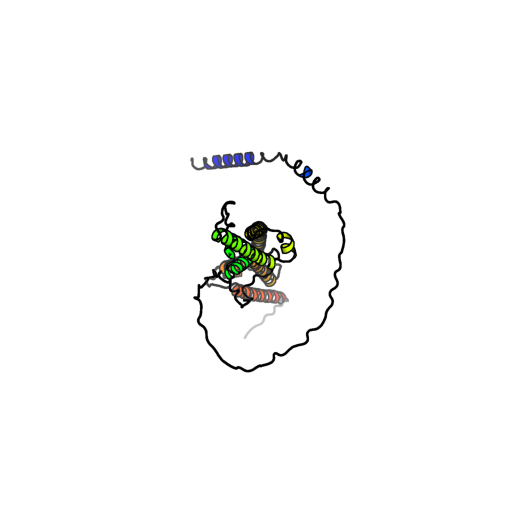5 -2.551 29.351 1.00 95.75 283 LYS A CA 1
ATOM 2219 C C . LYS A 1 283 ? -13.406 -3.292 28.890 1.00 95.75 283 LYS A C 1
ATOM 2221 O O . LYS A 1 283 ? -14.213 -3.675 29.731 1.00 95.75 283 LYS A O 1
ATOM 2226 N N . LEU A 1 284 ? -13.546 -3.515 27.584 1.00 96.12 284 LEU A N 1
ATOM 2227 C CA . LEU A 1 284 ? -14.661 -4.270 27.011 1.00 96.12 284 LEU A CA 1
ATOM 2228 C C . LEU A 1 284 ? -14.652 -5.730 27.465 1.00 96.12 284 LEU A C 1
ATOM 2230 O O . LEU A 1 284 ? -15.706 -6.280 27.766 1.00 96.12 284 LEU A O 1
ATOM 2234 N N . ARG A 1 285 ? -13.470 -6.343 27.590 1.00 96.25 285 ARG A N 1
ATOM 2235 C CA . ARG A 1 285 ? -13.331 -7.705 28.118 1.00 96.25 285 ARG A CA 1
ATOM 2236 C C . ARG A 1 285 ? -13.800 -7.814 29.567 1.00 96.25 285 ARG A C 1
ATOM 2238 O O . ARG A 1 285 ? -14.525 -8.751 29.888 1.00 96.25 285 ARG A O 1
ATOM 2245 N N . ILE A 1 286 ? -13.412 -6.862 30.418 1.00 95.44 286 ILE A N 1
ATOM 2246 C CA . ILE A 1 286 ? -13.841 -6.816 31.825 1.00 95.44 286 ILE A CA 1
ATOM 2247 C C . ILE A 1 286 ? -15.361 -6.628 31.911 1.00 95.44 286 ILE A C 1
ATOM 2249 O O . ILE A 1 286 ? -16.034 -7.391 32.594 1.00 95.44 286 ILE A O 1
ATOM 2253 N N . GLU A 1 287 ? -15.915 -5.667 31.171 1.00 94.31 287 GLU A N 1
ATOM 2254 C CA . GLU A 1 287 ? -17.363 -5.419 31.143 1.00 94.31 287 GLU A CA 1
ATOM 2255 C C . GLU A 1 287 ? -18.147 -6.646 30.647 1.00 94.31 287 GLU A C 1
ATOM 2257 O O . GLU A 1 287 ? -19.152 -7.034 31.240 1.00 94.31 287 GLU A O 1
ATOM 2262 N N . SER A 1 288 ? -17.655 -7.316 29.600 1.00 92.25 288 SER A N 1
ATOM 2263 C CA . SER A 1 288 ? -18.254 -8.556 29.098 1.00 92.25 288 SER A CA 1
ATOM 2264 C C . SER A 1 288 ? -18.259 -9.668 30.147 1.00 92.25 288 SER A C 1
ATOM 2266 O O . SER A 1 288 ? -19.192 -10.468 30.166 1.00 92.25 288 SER A O 1
ATOM 2268 N N . GLN A 1 289 ? -17.226 -9.759 30.988 1.00 91.62 289 GLN A N 1
ATOM 2269 C CA . GLN A 1 289 ? -17.161 -10.749 32.062 1.00 91.62 289 GLN A CA 1
ATOM 2270 C C . GLN A 1 289 ? -18.170 -10.431 33.169 1.00 91.62 289 GLN A C 1
ATOM 2272 O O . GLN A 1 289 ? -18.955 -11.304 33.532 1.00 91.62 289 GLN A O 1
ATOM 2277 N N . ASN A 1 290 ? -18.210 -9.175 33.623 1.00 90.75 290 ASN A N 1
ATOM 2278 C CA . ASN A 1 290 ? -19.135 -8.719 34.663 1.00 90.75 290 ASN A CA 1
ATOM 2279 C C . ASN A 1 290 ? -20.599 -9.007 34.294 1.00 90.75 290 ASN A C 1
ATOM 2281 O O . ASN A 1 290 ? -21.390 -9.429 35.133 1.00 90.75 290 ASN A O 1
ATOM 2285 N N . ARG A 1 291 ? -20.964 -8.820 33.021 1.00 84.44 291 ARG A N 1
ATOM 2286 C CA . ARG A 1 291 ? -22.321 -9.103 32.533 1.00 84.44 291 ARG A CA 1
ATOM 2287 C C . ARG A 1 291 ? -22.683 -10.581 32.559 1.00 84.44 291 ARG A C 1
ATOM 2289 O O . ARG A 1 291 ? -23.786 -10.914 32.976 1.00 84.44 291 ARG A O 1
ATOM 2296 N N . ARG A 1 292 ? -21.751 -11.463 32.185 1.00 81.50 292 ARG A N 1
ATOM 2297 C CA . ARG A 1 292 ? -21.971 -12.916 32.276 1.00 81.50 292 ARG A CA 1
ATOM 2298 C C . ARG A 1 292 ? -22.195 -13.361 33.720 1.00 81.50 292 ARG A C 1
ATOM 2300 O O . ARG A 1 292 ? -23.034 -14.216 33.972 1.00 81.50 292 ARG A O 1
ATOM 2307 N N . GLU A 1 293 ? -21.475 -12.771 34.669 1.00 77.00 293 GLU A N 1
ATOM 2308 C CA . GLU A 1 293 ? -21.640 -13.074 36.096 1.00 77.00 293 GLU A CA 1
ATOM 2309 C C . GLU A 1 293 ? -22.994 -12.594 36.640 1.00 77.00 293 GLU A C 1
ATOM 2311 O O . GLU A 1 293 ? -23.633 -13.306 37.415 1.00 77.00 293 GLU A O 1
ATOM 2316 N N . LEU A 1 294 ? -23.475 -11.431 36.186 1.00 73.56 294 LEU A N 1
ATOM 2317 C CA . LEU A 1 294 ? -24.803 -10.918 36.532 1.00 73.56 294 LEU A CA 1
ATOM 2318 C C . LEU A 1 294 ? -25.932 -11.789 35.961 1.00 73.56 294 LEU A C 1
ATOM 2320 O O . LEU A 1 294 ? -26.892 -12.072 36.673 1.00 73.56 294 LEU A O 1
ATOM 2324 N N . GLU A 1 295 ? -25.814 -12.257 34.717 1.00 64.94 295 GLU A N 1
ATOM 2325 C CA . GLU A 1 295 ? -26.801 -13.158 34.101 1.00 64.94 295 GLU A CA 1
ATOM 2326 C C . GLU A 1 295 ? -26.880 -14.509 34.829 1.00 64.94 295 GLU A C 1
ATOM 2328 O O . GLU A 1 295 ? -27.973 -14.981 35.142 1.00 64.94 295 GLU A O 1
ATOM 2333 N N . VAL A 1 296 ? -25.737 -15.103 35.188 1.00 63.22 296 VAL A N 1
ATOM 2334 C CA . VAL A 1 296 ? -25.693 -16.365 35.949 1.00 63.22 296 VAL A CA 1
ATOM 2335 C C . VAL A 1 296 ? -26.241 -16.189 37.374 1.00 63.22 296 VAL A C 1
ATOM 2337 O O . VAL A 1 296 ? -26.928 -17.074 37.887 1.00 63.22 296 VAL A O 1
ATOM 2340 N N . GLY A 1 297 ? -25.995 -15.038 38.007 1.00 55.38 297 GLY A N 1
ATOM 2341 C CA . GLY A 1 297 ? -26.514 -14.721 39.341 1.00 55.38 297 GLY A CA 1
ATOM 2342 C C . GLY A 1 297 ? -28.035 -14.525 39.398 1.00 55.38 297 GLY A C 1
ATOM 2343 O O . GLY A 1 297 ? -28.642 -14.810 40.430 1.00 55.38 297 GLY A O 1
ATOM 2344 N N . VAL A 1 298 ? -28.662 -14.080 38.302 1.00 56.88 298 VAL A N 1
ATOM 2345 C CA . VAL A 1 298 ? -30.127 -13.949 38.197 1.00 56.88 298 VAL A CA 1
ATOM 2346 C C . VAL A 1 298 ? -30.794 -15.316 38.031 1.00 56.88 298 VAL A C 1
ATOM 2348 O O . VAL A 1 298 ? -31.808 -15.567 38.675 1.00 56.88 298 VAL A O 1
ATOM 2351 N N . VAL A 1 299 ? -30.202 -16.230 37.254 1.00 52.44 299 VAL A N 1
ATOM 2352 C CA . VAL A 1 299 ? -30.746 -17.588 37.048 1.00 52.44 299 VAL A CA 1
ATOM 2353 C C . VAL A 1 299 ? -30.693 -18.437 38.327 1.00 52.44 299 VAL A C 1
ATOM 2355 O O . VAL A 1 299 ? -31.570 -19.260 38.557 1.00 52.44 299 VAL A O 1
ATOM 2358 N N . PHE A 1 300 ? -29.714 -18.218 39.211 1.00 52.38 300 PHE A N 1
ATOM 2359 C CA . PHE A 1 300 ? -29.636 -18.929 40.498 1.00 52.38 300 PHE A CA 1
ATOM 2360 C C . PHE A 1 300 ? -30.614 -18.420 41.569 1.00 52.38 300 PHE A C 1
ATOM 2362 O O . PHE A 1 300 ? -30.708 -19.016 42.644 1.00 52.38 300 PHE A O 1
ATOM 2369 N N . ARG A 1 301 ? -31.330 -17.320 41.311 1.00 46.59 301 ARG A N 1
ATOM 2370 C CA . ARG A 1 301 ? -32.232 -16.673 42.269 1.00 46.59 301 ARG A CA 1
ATOM 2371 C C . ARG A 1 301 ? -33.694 -16.816 41.841 1.00 46.59 301 ARG A C 1
ATOM 2373 O O . ARG A 1 301 ? -34.426 -15.832 41.833 1.00 46.59 301 ARG A O 1
ATOM 2380 N N . ASP A 1 302 ? -34.133 -18.034 41.535 1.00 42.47 302 ASP A N 1
ATOM 2381 C CA . ASP A 1 302 ? -35.565 -18.342 41.547 1.00 42.47 302 ASP A CA 1
ATOM 2382 C C . ASP A 1 302 ? -36.078 -18.278 43.000 1.00 42.47 302 ASP A C 1
ATOM 2384 O O . ASP A 1 302 ? -35.556 -18.978 43.877 1.00 42.47 302 ASP A O 1
ATOM 2388 N N . PRO A 1 303 ? -37.080 -17.440 43.317 1.00 47.84 303 PRO A N 1
ATOM 2389 C CA . PRO A 1 303 ? -37.641 -17.381 44.650 1.00 47.84 303 PRO A CA 1
ATOM 2390 C C . PRO A 1 303 ? -38.640 -18.530 44.795 1.00 47.84 303 PRO A C 1
ATOM 2392 O O . PRO A 1 303 ? -39.792 -18.429 44.377 1.00 47.84 303 PRO A O 1
ATOM 2395 N N . ASN A 1 304 ? -38.215 -19.627 45.422 1.00 44.75 304 ASN A N 1
ATOM 2396 C CA . ASN A 1 304 ? -39.155 -20.606 45.957 1.00 44.75 304 ASN A CA 1
ATOM 2397 C C . ASN A 1 304 ? -39.877 -19.958 47.156 1.00 44.75 304 ASN A C 1
ATOM 2399 O O . ASN A 1 304 ? -39.475 -20.101 48.311 1.00 44.75 304 ASN A O 1
ATOM 2403 N N . VAL A 1 305 ? -40.889 -19.138 46.862 1.00 43.56 305 VAL A N 1
ATOM 2404 C CA . VAL A 1 305 ? -41.772 -18.519 47.851 1.00 43.56 305 VAL A CA 1
ATOM 2405 C C . VAL A 1 305 ? -42.728 -19.600 48.344 1.00 43.56 305 VAL A C 1
ATOM 2407 O O . VAL A 1 305 ? -43.812 -19.782 47.797 1.00 43.56 305 VAL A O 1
ATOM 2410 N N . ASN A 1 306 ? -42.347 -20.311 49.405 1.00 45.56 306 ASN A N 1
ATOM 2411 C CA . ASN A 1 306 ? -43.338 -21.003 50.220 1.00 45.56 306 ASN A CA 1
ATOM 2412 C C . ASN A 1 306 ? -44.102 -19.950 51.029 1.00 45.56 306 ASN A C 1
ATOM 2414 O O . ASN A 1 306 ? -43.670 -19.514 52.096 1.00 45.56 306 ASN A O 1
ATOM 2418 N N . VAL A 1 307 ? -45.244 -19.533 50.483 1.00 51.44 307 VAL A N 1
ATOM 2419 C CA . VAL A 1 307 ? -46.321 -18.893 51.238 1.00 51.44 307 VAL A CA 1
ATOM 2420 C C . VAL A 1 307 ? -46.916 -19.957 52.158 1.00 51.44 307 VAL A C 1
ATOM 2422 O O . VAL A 1 307 ? -47.509 -20.924 51.687 1.00 51.44 307 VAL A O 1
ATOM 2425 N N . ALA A 1 308 ? -46.770 -19.785 53.468 1.00 43.72 308 ALA A N 1
ATOM 2426 C CA . ALA A 1 308 ? -47.609 -20.463 54.448 1.00 43.72 308 ALA A CA 1
ATOM 2427 C C . ALA A 1 308 ? -48.340 -19.389 55.256 1.00 43.72 308 ALA A C 1
ATOM 2429 O O . ALA A 1 308 ? -47.783 -18.785 56.174 1.00 43.72 308 ALA A O 1
ATOM 2430 N N . GLU A 1 309 ? -49.581 -19.116 54.857 1.00 42.25 309 GLU A N 1
ATOM 2431 C CA . GLU A 1 309 ? -50.519 -18.314 55.633 1.00 42.25 309 GLU A CA 1
ATOM 2432 C C . GLU A 1 309 ? -50.996 -19.080 56.874 1.00 42.25 309 GLU A C 1
ATOM 2434 O O . GLU A 1 309 ? -51.442 -20.221 56.791 1.00 42.25 309 GLU A O 1
ATOM 2439 N N . HIS A 1 310 ? -50.958 -18.353 57.994 1.00 41.00 310 HIS A N 1
ATOM 2440 C CA . HIS A 1 310 ? -51.825 -18.422 59.172 1.00 41.00 310 HIS A CA 1
ATOM 2441 C C . HIS A 1 310 ? -51.922 -19.726 59.991 1.00 41.00 310 HIS A C 1
ATOM 2443 O O . HIS A 1 310 ? -52.455 -20.734 59.548 1.00 41.00 310 HIS A O 1
ATOM 2449 N N . HIS A 1 311 ? -51.642 -19.609 61.299 1.00 35.97 311 HIS A N 1
ATOM 2450 C CA . HIS A 1 311 ? -52.719 -19.590 62.300 1.00 35.97 311 HIS A CA 1
ATOM 2451 C C . HIS A 1 311 ? -52.339 -18.801 63.563 1.00 35.97 311 HIS A C 1
ATOM 2453 O O . HIS A 1 311 ? -51.214 -18.814 64.049 1.00 35.97 311 HIS A O 1
ATOM 2459 N N . ASN A 1 312 ? -53.344 -18.078 64.038 1.00 44.16 312 ASN A N 1
ATOM 2460 C CA . ASN A 1 312 ? -53.383 -17.154 65.160 1.00 44.16 312 ASN A CA 1
ATOM 2461 C C . ASN A 1 312 ? -53.476 -17.930 66.490 1.00 44.16 312 ASN A C 1
ATOM 2463 O O . ASN A 1 312 ? -54.325 -18.811 66.597 1.00 44.16 312 ASN A O 1
ATOM 2467 N N . ALA A 1 313 ? -52.684 -17.584 67.509 1.00 39.88 313 ALA A N 1
ATOM 2468 C CA . ALA A 1 313 ? -53.015 -17.888 68.905 1.00 39.88 313 ALA A CA 1
ATOM 2469 C C . ALA A 1 313 ? -52.259 -16.966 69.872 1.00 39.88 313 ALA A C 1
ATOM 2471 O O . ALA A 1 313 ? -51.036 -16.963 69.971 1.00 39.88 313 ALA A O 1
ATOM 2472 N N . SER A 1 314 ? -53.046 -16.172 70.584 1.00 47.59 314 SER A N 1
ATOM 2473 C CA . SER A 1 314 ? -52.682 -15.224 71.631 1.00 47.59 314 SER A CA 1
ATOM 2474 C C . SER A 1 314 ? -52.152 -15.910 72.899 1.00 47.59 314 SER A C 1
ATOM 2476 O O . SER A 1 314 ? -52.678 -16.960 73.262 1.00 47.59 314 SER A O 1
ATOM 2478 N N . LYS A 1 315 ? -51.227 -15.251 73.622 1.00 41.47 315 LYS A N 1
ATOM 2479 C CA . LYS A 1 315 ? -51.143 -15.076 75.104 1.00 41.47 315 LYS A CA 1
ATOM 2480 C C . LYS A 1 315 ? -49.707 -14.683 75.491 1.00 41.47 315 LYS A C 1
ATOM 2482 O O . LYS A 1 315 ? -48.772 -15.395 75.169 1.00 41.47 315 LYS A O 1
ATOM 2487 N N . GLN A 1 316 ? -49.498 -13.434 75.907 1.00 42.91 316 GLN A N 1
ATOM 2488 C CA . GLN A 1 316 ? -49.485 -12.915 77.291 1.00 42.91 316 GLN A CA 1
ATOM 2489 C C . GLN A 1 316 ? -48.100 -12.978 77.962 1.00 42.91 316 GLN A C 1
ATOM 2491 O O . GLN A 1 316 ? -47.575 -14.064 78.148 1.00 42.91 316 GLN A O 1
ATOM 2496 N N . VAL A 1 317 ? -47.619 -11.778 78.338 1.00 41.91 317 VAL A N 1
ATOM 2497 C CA . VAL A 1 317 ? -46.989 -11.367 79.619 1.00 41.91 317 VAL A CA 1
ATOM 2498 C C . VAL A 1 317 ? -45.911 -12.326 80.159 1.00 41.91 317 VAL A C 1
ATOM 2500 O O . VAL A 1 317 ? -46.206 -13.456 80.522 1.00 41.91 317 VAL A O 1
ATOM 2503 N N . SER A 1 318 ? -44.645 -11.920 80.274 1.00 45.19 318 SER A N 1
ATOM 2504 C CA . SER A 1 318 ? -44.169 -10.909 81.229 1.00 45.19 318 SER A CA 1
ATOM 2505 C C . SER A 1 318 ? -42.728 -10.487 80.964 1.00 45.19 318 SER A C 1
ATOM 2507 O O . SER A 1 318 ? -41.996 -11.279 80.333 1.00 45.19 318 SER A O 1
#

Sequence (318 aa):
MDAQNQNVSNVDAALAAVSAAANVSTLNTNDDVIRSGLNEMLVDMQFGSSPSVVVAIPTSGVTMYAPPSVAVHATSAMVPPTVQSVVTPSYPTVQIPSGYSAGLLPDKFDGRFFKMWQKKMYFYLTTLNLEKYVKEVKPLLSADNTDFRALASVHAWDHGDFLCKGYIQSRLNDQLFNVYANVETSKALWEFLDKKYRSEDAGSQKHAVAKFEHYKMVDSRPLMEQVNEVQNLLHEIHAEGMRICQTYQVACVIEKLPPGLTDFKNYLKLKKKWMSLEDLVMKLRIESQNRRELEVGVVFRDPNVNVAEHHNASKQVS

pLDDT: mean 71.35, std 26.06, range [27.19, 97.94]